Protein AF-A0A522EBZ8-F1 (afdb_monomer)

Radius of gyration: 47.62 Å; Cα contacts (8 Å, |Δi|>4): 24; chains: 1; bounding box: 96×80×163 Å

Foldseek 3Di:
DDDDDDDDDDPPPDDDPPPDPPPQLLNVLVVCVVVVDDLVRSLVVVVVVVDDNVSSVVSVVVNVVVVVPDPDDDDDDDDPPDDDDDDDDDDPDDDDDDDDDDDDDDDDDDDDDDDDDDDPDDDPDDPVVVVVVVVVVVVVVVVVVVVVVVVVVVVVVVVVVVVVVVVVVVVVVVVVVVVVVVVVVVVVVVVVVVVVVVVVVVVVVVVVVVVCVVVVVVVVVVVVVVVVVVVVVVVVVVVVVD

Secondary structure (DSSP, 8-state):
------------PPPPPP------HHHHHHHHHHTT--HHHHHHHHHHTT--HHHHHHHHHHHHHHHHS------PPPPS---S--PPPPP----PPPPPP-------------------------HHHHHHHHHHHHHHHHHHHHHHHHHHHHHHHHHHHHHHHHHHHHHHHHHHHHHHHHHHHHHHHHHHHHHHHHHHHHHHHHHHHHHHHHHHHHHHHHHHHHHHHHHHHHHHHHHTT-

Structure (mmCIF, N/CA/C/O backbone):
data_AF-A0A522EBZ8-F1
#
_entry.id   AF-A0A522EBZ8-F1
#
loop_
_atom_site.group_PDB
_atom_site.id
_atom_site.type_symbol
_atom_site.label_atom_id
_atom_site.label_alt_id
_atom_site.label_comp_id
_atom_site.label_asym_id
_atom_site.label_entity_id
_atom_site.label_seq_id
_atom_site.pdbx_PDB_ins_code
_atom_site.Cartn_x
_atom_site.Cartn_y
_atom_site.Cartn_z
_atom_site.occupancy
_atom_site.B_iso_or_equiv
_atom_site.auth_seq_id
_atom_site.auth_comp_id
_atom_site.auth_asym_id
_atom_site.auth_atom_id
_atom_site.pdbx_PDB_model_num
ATOM 1 N N . MET A 1 1 ? -20.774 52.853 29.268 1.00 42.22 1 MET A N 1
ATOM 2 C CA . MET A 1 1 ? -19.865 53.229 28.159 1.00 42.22 1 MET A CA 1
ATOM 3 C C . MET A 1 1 ? -18.685 52.267 28.213 1.00 42.22 1 MET A C 1
ATOM 5 O O . MET A 1 1 ? -18.189 52.093 29.311 1.00 42.22 1 MET A O 1
ATOM 9 N N . ALA A 1 2 ? -18.180 51.577 27.197 1.00 41.75 2 ALA A N 1
ATOM 10 C CA . ALA A 1 2 ? -18.471 51.373 25.777 1.00 41.75 2 ALA A CA 1
ATOM 11 C C . ALA A 1 2 ? -17.666 50.092 25.407 1.00 41.75 2 ALA A C 1
ATOM 13 O O . ALA A 1 2 ? -16.532 49.953 25.847 1.00 41.75 2 ALA A O 1
ATOM 14 N N . LEU A 1 3 ? -18.304 49.033 24.894 1.00 48.38 3 LEU A N 1
ATOM 15 C CA . LEU A 1 3 ? -18.245 48.606 23.483 1.00 48.38 3 LEU A CA 1
ATOM 16 C C . LEU A 1 3 ? -16.826 48.308 22.964 1.00 48.38 3 LEU A C 1
ATOM 18 O O . LEU A 1 3 ? -16.172 49.219 22.486 1.00 48.38 3 LEU A O 1
ATOM 22 N N . PHE A 1 4 ? -16.416 47.033 22.955 1.00 56.50 4 PHE A N 1
ATOM 23 C CA . PHE A 1 4 ? -15.621 46.453 21.859 1.00 56.50 4 PHE A CA 1
ATOM 24 C C . PHE A 1 4 ? -15.774 44.923 21.857 1.00 56.50 4 PHE A C 1
ATOM 26 O O . PHE A 1 4 ? -15.148 44.204 22.631 1.00 56.50 4 PHE A O 1
ATOM 33 N N . GLY A 1 5 ? -16.678 44.438 21.002 1.00 43.69 5 GLY A N 1
ATOM 34 C CA . GLY A 1 5 ? -16.808 43.029 20.647 1.00 43.69 5 GLY A CA 1
ATOM 35 C C . GLY A 1 5 ? -15.897 42.713 19.464 1.00 43.69 5 GLY A C 1
ATOM 36 O O . GLY A 1 5 ? -15.938 43.407 18.451 1.00 43.69 5 GLY A O 1
ATOM 37 N N . MET A 1 6 ? -15.082 41.667 19.590 1.00 53.88 6 MET A N 1
ATOM 38 C CA . MET A 1 6 ? -14.236 41.153 18.514 1.00 53.88 6 MET A CA 1
ATOM 39 C C . MET A 1 6 ? -14.770 39.778 18.107 1.00 53.88 6 MET A C 1
ATOM 41 O O . MET A 1 6 ? -14.490 38.761 18.739 1.00 53.88 6 MET A O 1
ATOM 45 N N . GLY A 1 7 ? -15.615 39.771 17.076 1.00 44.59 7 GLY A N 1
ATOM 46 C CA . GLY A 1 7 ? -16.125 38.556 16.455 1.00 44.59 7 GLY A CA 1
ATOM 47 C C . GLY A 1 7 ? -15.017 37.842 15.686 1.00 44.59 7 GLY A C 1
ATOM 48 O O . GLY A 1 7 ? -14.488 38.373 14.709 1.00 44.59 7 GLY A O 1
ATOM 49 N N . LYS A 1 8 ? -14.685 36.620 16.111 1.00 52.25 8 LYS A N 1
ATOM 50 C CA . LYS A 1 8 ? -13.993 35.647 15.264 1.00 52.25 8 LYS A CA 1
ATOM 51 C C . LYS A 1 8 ? -14.960 35.247 14.152 1.00 52.25 8 LYS A C 1
ATOM 53 O O . LYS A 1 8 ? -15.964 34.595 14.413 1.00 52.25 8 LYS A O 1
ATOM 58 N N . LYS A 1 9 ? -14.669 35.673 12.923 1.00 49.25 9 LYS A N 1
ATOM 59 C CA . LYS A 1 9 ? -15.303 35.132 11.720 1.00 49.25 9 LYS A CA 1
ATOM 60 C C . LYS A 1 9 ? -14.916 33.659 11.610 1.00 49.25 9 LYS A C 1
ATOM 62 O O . LYS A 1 9 ? -13.745 33.350 11.402 1.00 49.25 9 LYS A O 1
ATOM 67 N N . GLU A 1 10 ? -15.901 32.780 11.757 1.00 48.53 10 GLU A N 1
ATOM 68 C CA . GLU A 1 10 ? -15.857 31.435 11.197 1.00 48.53 10 GLU A CA 1
ATOM 69 C C . GLU A 1 10 ? -15.567 31.562 9.704 1.00 48.53 10 GLU A C 1
ATOM 71 O O . GLU A 1 10 ? -16.340 32.127 8.928 1.00 48.53 10 GLU A O 1
ATOM 76 N N . GLN A 1 11 ? -14.393 31.081 9.317 1.00 46.94 11 GLN A N 1
ATOM 77 C CA . GLN A 1 11 ? -14.031 30.896 7.930 1.00 46.94 11 GLN A CA 1
ATOM 78 C C . GLN A 1 11 ? -14.748 29.625 7.481 1.00 46.94 11 GLN A C 1
ATOM 80 O O . GLN A 1 11 ? -14.272 28.509 7.663 1.00 46.94 11 GLN A O 1
ATOM 85 N N . GLN A 1 12 ? -15.966 29.831 6.992 1.00 46.22 12 GLN A N 1
ATOM 86 C CA . GLN A 1 12 ? -16.777 28.847 6.299 1.00 46.22 12 GLN A CA 1
ATOM 87 C C . GLN A 1 12 ? -15.930 28.294 5.146 1.00 46.22 12 GLN A C 1
ATOM 89 O O . GLN A 1 12 ? -15.640 29.002 4.181 1.00 46.22 12 GLN A O 1
ATOM 94 N N . ALA A 1 13 ? -15.445 27.060 5.302 1.00 46.62 13 ALA A N 1
ATOM 95 C CA . ALA A 1 13 ? -14.761 26.343 4.242 1.00 46.62 13 ALA A CA 1
ATOM 96 C C . ALA A 1 13 ? -15.716 26.262 3.048 1.00 46.62 13 ALA A C 1
ATOM 98 O O . ALA A 1 13 ? -16.838 25.767 3.170 1.00 46.62 13 ALA A O 1
ATOM 99 N N . ALA A 1 14 ? -15.286 26.819 1.918 1.00 49.19 14 ALA A N 1
ATOM 100 C CA . ALA A 1 14 ? -16.013 26.718 0.669 1.00 49.19 14 ALA A CA 1
ATOM 101 C C . ALA A 1 14 ? -16.264 25.230 0.351 1.00 49.19 14 ALA A C 1
ATOM 103 O O . ALA A 1 14 ? -15.360 24.414 0.561 1.00 49.19 14 ALA A O 1
ATOM 104 N N . PRO A 1 15 ? -17.460 24.858 -0.140 1.00 55.47 15 PRO A N 1
ATOM 105 C CA . PRO A 1 15 ? -17.676 23.516 -0.659 1.00 55.47 15 PRO A CA 1
ATOM 106 C C . PRO A 1 15 ? -16.627 23.231 -1.748 1.00 55.47 15 PRO A C 1
ATOM 108 O O . PRO A 1 15 ? -16.285 24.145 -2.508 1.00 55.47 15 PRO A O 1
ATOM 111 N N . PRO A 1 16 ? -16.083 22.001 -1.816 1.00 58.22 16 PRO A N 1
ATOM 112 C CA . PRO A 1 16 ? -15.137 21.639 -2.861 1.00 58.22 16 PRO A CA 1
ATOM 113 C C . PRO A 1 16 ? -15.759 21.947 -4.232 1.00 58.22 16 PRO A C 1
ATOM 115 O O . PRO A 1 16 ? -16.971 21.767 -4.397 1.00 58.22 16 PRO A O 1
ATOM 118 N N . PRO A 1 17 ? -14.970 22.443 -5.204 1.00 49.31 17 PRO A N 1
ATOM 119 C CA . PRO A 1 17 ? -15.491 22.717 -6.533 1.00 49.31 17 PRO A CA 1
ATOM 120 C C . PRO A 1 17 ? -16.146 21.443 -7.082 1.00 49.31 17 PRO A C 1
ATOM 122 O O . PRO A 1 17 ? -15.611 20.350 -6.863 1.00 49.31 17 PRO A O 1
ATOM 125 N N . PRO A 1 18 ? -17.305 21.556 -7.757 1.00 44.75 18 PRO A N 1
ATOM 126 C CA . PRO A 1 18 ? -17.953 20.411 -8.370 1.00 44.75 18 PRO A CA 1
ATOM 127 C C . PRO A 1 18 ? -16.935 19.749 -9.291 1.00 44.75 18 PRO A C 1
ATOM 129 O O . PRO A 1 18 ? -16.399 20.397 -10.190 1.00 44.75 18 PRO A O 1
ATOM 132 N N . GLN A 1 19 ? -16.630 18.482 -9.011 1.00 46.81 19 GLN A N 1
ATOM 133 C CA . GLN A 1 19 ? -15.862 17.636 -9.908 1.00 46.81 19 GLN A CA 1
ATOM 134 C C . GLN A 1 19 ? -16.559 17.714 -11.260 1.00 46.81 19 GLN A C 1
ATOM 136 O O . GLN A 1 19 ? -17.689 17.249 -11.419 1.00 46.81 19 GLN A O 1
ATOM 141 N N . SER A 1 20 ? -15.913 18.389 -12.207 1.00 44.38 20 SER A N 1
ATOM 142 C CA . SER A 1 20 ? -16.248 18.302 -13.614 1.00 44.38 20 SER A CA 1
ATOM 143 C C . SER A 1 20 ? -16.393 16.818 -13.910 1.00 44.38 20 SER A C 1
ATOM 145 O O . SER A 1 20 ? -15.458 16.059 -13.662 1.00 44.38 20 SER A O 1
ATOM 147 N N . ALA A 1 21 ? -17.571 16.400 -14.360 1.00 42.94 21 ALA A N 1
ATOM 148 C CA . ALA A 1 21 ? -17.771 15.065 -14.882 1.00 42.94 21 ALA A CA 1
ATOM 149 C C . ALA A 1 21 ? -16.831 14.902 -16.086 1.00 42.94 21 ALA A C 1
ATOM 151 O O . ALA A 1 21 ? -17.179 15.264 -17.209 1.00 42.94 21 ALA A O 1
ATOM 152 N N . GLU A 1 22 ? -15.604 14.439 -15.842 1.00 52.00 22 GLU A N 1
ATOM 153 C CA . GLU A 1 22 ? -14.774 13.846 -16.875 1.00 52.00 22 GLU A CA 1
ATOM 154 C C . GLU A 1 22 ? -15.590 12.678 -17.407 1.00 52.00 22 GLU A C 1
ATOM 156 O O . GLU A 1 22 ? -15.810 11.683 -16.716 1.00 52.00 22 GLU A O 1
ATOM 161 N N . VAL A 1 23 ? -16.127 12.850 -18.614 1.00 64.00 23 VAL A N 1
ATOM 162 C CA . VAL A 1 23 ? -16.715 11.753 -19.373 1.00 64.00 23 VAL A CA 1
ATOM 163 C C . VAL A 1 23 ? -15.667 10.647 -19.375 1.00 64.00 23 VAL A C 1
ATOM 165 O O . VAL A 1 23 ? -14.554 10.853 -19.865 1.00 64.00 23 VAL A O 1
ATOM 168 N N . SER A 1 24 ? -15.991 9.512 -18.753 1.00 87.00 24 SER A N 1
ATOM 169 C CA . SER A 1 24 ? -15.061 8.395 -18.662 1.00 87.00 24 SER A CA 1
ATOM 170 C C . SER A 1 24 ? -14.635 8.011 -20.075 1.00 87.00 24 SER A C 1
ATOM 172 O O . SER A 1 24 ? -15.470 7.905 -20.974 1.00 87.00 24 SER A O 1
ATOM 174 N N . LEU A 1 25 ? -13.337 7.784 -20.287 1.00 88.69 25 LEU A N 1
ATOM 175 C CA . LEU A 1 25 ? -12.798 7.334 -21.577 1.00 88.69 25 LEU A CA 1
ATOM 176 C C . LEU A 1 25 ? -13.554 6.099 -22.107 1.00 88.69 25 LEU A C 1
ATOM 178 O O . LEU A 1 25 ? -13.767 5.955 -23.309 1.00 88.69 25 LEU A O 1
ATOM 182 N N . VAL A 1 26 ? -14.011 5.247 -21.187 1.00 91.44 26 VAL A N 1
ATOM 183 C CA . VAL A 1 26 ? -14.851 4.072 -21.448 1.00 91.44 26 VAL A CA 1
ATOM 184 C C . VAL A 1 26 ? -16.199 4.463 -22.072 1.00 91.44 26 VAL A C 1
ATOM 186 O O . VAL A 1 26 ? -16.635 3.844 -23.043 1.00 91.44 26 VAL A O 1
ATOM 189 N N . ASP A 1 27 ? -16.849 5.507 -21.560 1.00 91.81 27 ASP A N 1
ATOM 190 C CA . ASP A 1 27 ? -18.138 5.987 -22.070 1.00 91.81 27 ASP A CA 1
ATOM 191 C C . ASP A 1 27 ? -17.993 6.647 -23.443 1.00 91.81 27 ASP A C 1
ATOM 193 O O . ASP A 1 27 ? -18.840 6.463 -24.321 1.00 91.81 27 ASP A O 1
ATOM 197 N N . GLU A 1 28 ? -16.893 7.368 -23.660 1.00 92.50 28 GLU A N 1
ATOM 198 C CA . GLU A 1 28 ? -16.579 7.983 -24.948 1.00 92.50 28 GLU A CA 1
ATOM 199 C C . GLU A 1 28 ? -16.356 6.914 -26.031 1.00 92.50 28 GLU A C 1
ATOM 201 O O . GLU A 1 28 ? -16.963 6.985 -27.101 1.00 92.50 28 GLU A O 1
ATOM 206 N N . ILE A 1 29 ? -15.571 5.869 -25.739 1.00 93.56 29 ILE A N 1
ATOM 207 C CA . ILE A 1 29 ? -15.375 4.733 -26.656 1.00 93.56 29 ILE A CA 1
ATOM 208 C C . ILE A 1 29 ? -16.708 4.034 -26.941 1.00 93.56 29 ILE A C 1
ATOM 210 O O . ILE A 1 29 ? -17.021 3.772 -28.104 1.00 93.56 29 ILE A O 1
ATOM 214 N N . ARG A 1 30 ? -17.529 3.781 -25.913 1.00 93.88 30 ARG A N 1
ATOM 215 C CA . ARG A 1 30 ? -18.854 3.159 -26.069 1.00 93.88 30 ARG A CA 1
ATOM 216 C C . ARG A 1 30 ? -19.778 4.000 -26.954 1.00 93.88 30 ARG A C 1
ATOM 218 O O . ARG A 1 30 ? -20.506 3.446 -27.778 1.00 93.88 30 ARG A O 1
ATOM 225 N N . ARG A 1 31 ? -19.730 5.330 -26.830 1.00 94.25 31 ARG A N 1
ATOM 226 C CA . ARG A 1 31 ? -20.474 6.260 -27.692 1.00 94.25 31 ARG A CA 1
ATOM 227 C C . ARG A 1 31 ? -19.975 6.221 -29.133 1.00 94.25 31 ARG A C 1
ATOM 229 O O . ARG A 1 31 ? -20.785 6.242 -30.054 1.00 94.25 31 ARG A O 1
ATOM 236 N N . MET A 1 32 ? -18.664 6.154 -29.351 1.00 94.06 32 MET A N 1
ATOM 237 C CA . MET A 1 32 ? -18.126 6.053 -30.708 1.00 94.06 32 MET A CA 1
ATOM 238 C C . MET A 1 32 ? -18.467 4.703 -31.361 1.00 94.06 32 MET A C 1
ATOM 240 O O . MET A 1 32 ? -18.803 4.657 -32.544 1.00 94.06 32 MET A O 1
ATOM 244 N N . GLN A 1 33 ? -18.467 3.615 -30.586 1.00 93.00 33 GLN A N 1
ATOM 245 C CA . GLN A 1 33 ? -18.903 2.298 -31.054 1.00 93.00 33 GLN A CA 1
ATOM 246 C C . GLN A 1 33 ? -20.396 2.269 -31.400 1.00 93.00 33 GLN A C 1
ATOM 248 O O . GLN A 1 33 ? -20.769 1.709 -32.429 1.00 93.00 33 GLN A O 1
ATOM 253 N N . SER A 1 34 ? -21.258 2.909 -30.599 1.00 93.00 34 SER A N 1
ATOM 254 C CA . SER A 1 34 ? -22.695 2.982 -30.903 1.00 93.00 34 SER A CA 1
ATOM 255 C C . SER A 1 34 ? -23.008 3.837 -32.137 1.00 93.00 34 SER A C 1
ATOM 257 O O . SER A 1 34 ? -24.033 3.626 -32.782 1.00 93.00 34 SER A O 1
ATOM 259 N N . GLN A 1 35 ? -22.101 4.743 -32.518 1.00 94.31 35 GLN A N 1
ATOM 260 C CA . GLN A 1 35 ? -22.135 5.485 -33.785 1.00 94.31 35 GLN A CA 1
ATOM 261 C C . GLN A 1 35 ? -21.632 4.665 -34.991 1.00 94.31 35 GLN A C 1
ATOM 263 O O . GLN A 1 35 ? -21.615 5.175 -36.109 1.00 94.31 35 GLN A O 1
ATOM 268 N N . GLY A 1 36 ? -21.227 3.406 -34.792 1.00 92.94 36 GLY A N 1
ATOM 269 C CA . GLY A 1 36 ? -20.751 2.517 -35.854 1.00 92.94 36 GLY A CA 1
ATOM 270 C C . GLY A 1 36 ? -19.292 2.736 -36.263 1.00 92.94 36 GLY A C 1
ATOM 271 O O . GLY A 1 36 ? -18.868 2.200 -37.289 1.00 92.94 36 GLY A O 1
ATOM 272 N N . MET A 1 37 ? -18.511 3.502 -35.489 1.00 94.19 37 MET A N 1
ATOM 273 C CA . MET A 1 37 ? -17.077 3.645 -35.748 1.00 94.19 37 MET A CA 1
ATOM 274 C C . MET A 1 37 ? -16.331 2.349 -35.434 1.00 94.19 37 MET A C 1
ATOM 276 O O . MET A 1 37 ? -16.580 1.685 -34.429 1.00 94.19 37 MET A O 1
ATOM 280 N N . GLN A 1 38 ? -15.374 2.005 -36.294 1.00 95.25 38 GLN A N 1
ATOM 281 C CA . GLN A 1 38 ? -14.533 0.825 -36.111 1.00 95.25 38 GLN A CA 1
ATOM 282 C C . GLN A 1 38 ? -13.429 1.106 -35.084 1.00 95.25 38 GLN A C 1
ATOM 284 O O . GLN A 1 38 ? -12.891 2.214 -35.038 1.00 95.25 38 GLN A O 1
ATOM 289 N N . ASN A 1 39 ? -13.017 0.096 -34.309 1.00 90.94 39 ASN A N 1
ATOM 290 C CA . ASN A 1 39 ? -11.991 0.245 -33.264 1.00 90.94 39 ASN A CA 1
ATOM 291 C C . ASN A 1 39 ? -10.711 0.982 -33.735 1.00 90.94 39 ASN A C 1
ATOM 293 O O . ASN A 1 39 ? -10.255 1.865 -33.009 1.00 90.94 39 ASN A O 1
ATOM 297 N N . PRO A 1 40 ? -10.155 0.744 -34.946 1.00 93.81 40 PRO A N 1
ATOM 298 C CA . PRO A 1 40 ? -8.995 1.501 -35.432 1.00 93.81 40 PRO A CA 1
ATOM 299 C C . PRO A 1 40 ? -9.260 3.003 -35.628 1.00 93.81 40 PRO A C 1
ATOM 301 O O . PRO A 1 40 ? -8.371 3.820 -35.397 1.00 93.81 40 PRO A O 1
ATOM 304 N N . GLN A 1 41 ? -10.478 3.382 -36.027 1.00 94.12 41 GLN A N 1
ATOM 305 C CA . GLN A 1 41 ? -10.873 4.782 -36.222 1.00 94.12 41 GLN A CA 1
ATOM 306 C C . GLN A 1 41 ? -11.025 5.498 -34.876 1.00 94.12 41 GLN A C 1
ATOM 308 O O . GLN A 1 41 ? -10.560 6.625 -34.714 1.00 94.12 41 GLN A O 1
ATOM 313 N N . ILE A 1 42 ? -11.597 4.802 -33.890 1.00 94.88 42 ILE A N 1
ATOM 314 C CA . ILE A 1 42 ? -11.749 5.291 -32.516 1.00 94.88 42 ILE A CA 1
ATOM 315 C C . ILE A 1 42 ? -10.374 5.545 -31.885 1.00 94.88 42 ILE A C 1
ATOM 317 O O . ILE A 1 42 ? -10.149 6.604 -31.302 1.00 94.88 42 ILE A O 1
ATOM 321 N N . VAL A 1 43 ? -9.422 4.618 -32.059 1.00 94.06 43 VAL A N 1
ATOM 322 C CA . VAL A 1 43 ? -8.046 4.779 -31.555 1.00 94.06 43 VAL A CA 1
ATOM 323 C C . VAL A 1 43 ? -7.391 6.031 -32.140 1.00 94.06 43 VAL A C 1
ATOM 325 O O . VAL A 1 43 ? -6.837 6.831 -31.389 1.00 94.06 43 VAL A O 1
ATOM 328 N N . GLN A 1 44 ? -7.493 6.247 -33.456 1.00 94.62 44 GLN A N 1
ATOM 329 C CA . GLN A 1 44 ? -6.927 7.437 -34.100 1.00 94.62 44 GLN A CA 1
ATOM 330 C C . GLN A 1 44 ? -7.583 8.729 -33.600 1.00 94.62 44 GLN A C 1
ATOM 332 O O . GLN A 1 44 ? -6.897 9.723 -33.360 1.00 94.62 44 GLN A O 1
ATOM 337 N N . GLN A 1 45 ? -8.902 8.729 -33.410 1.00 93.81 45 GLN A N 1
ATOM 338 C CA . GLN A 1 45 ? -9.625 9.897 -32.913 1.00 93.81 45 GLN A CA 1
ATOM 339 C C . GLN A 1 45 ? -9.250 10.235 -31.465 1.00 93.81 45 GLN A C 1
ATOM 341 O O . GLN A 1 45 ? -9.017 11.403 -31.157 1.00 93.81 45 GLN A O 1
ATOM 346 N N . LEU A 1 46 ? -9.112 9.233 -30.597 1.00 94.19 46 LEU A N 1
ATOM 347 C CA . LEU A 1 46 ? -8.708 9.422 -29.202 1.00 94.19 46 LEU A CA 1
ATOM 348 C C . LEU A 1 46 ? -7.236 9.829 -29.073 1.00 94.19 46 LEU A C 1
ATOM 350 O O . LEU A 1 46 ? -6.905 10.695 -28.266 1.00 94.19 46 LEU A O 1
ATOM 354 N N . GLN A 1 47 ? -6.352 9.296 -29.917 1.00 94.31 47 GLN A N 1
ATOM 355 C CA . GLN A 1 47 ? -4.964 9.762 -29.980 1.00 94.31 47 GLN A CA 1
ATOM 356 C C . GLN A 1 47 ? -4.881 11.240 -30.386 1.00 94.31 47 GLN A C 1
ATOM 358 O O . GLN A 1 47 ? -4.115 11.996 -29.792 1.00 94.31 47 GLN A O 1
ATOM 363 N N . ARG A 1 48 ? -5.720 11.691 -31.334 1.00 95.50 48 ARG A N 1
ATOM 364 C CA . ARG A 1 48 ? -5.826 13.118 -31.701 1.00 95.50 48 ARG A CA 1
ATOM 365 C C . ARG A 1 48 ? -6.350 13.993 -30.562 1.00 95.50 48 ARG A C 1
ATOM 367 O O . ARG A 1 48 ? -6.030 15.176 -30.525 1.00 95.50 48 ARG A O 1
ATOM 374 N N . GLN A 1 49 ? -7.131 13.423 -29.648 1.00 92.00 49 GLN A N 1
ATOM 375 C CA . GLN A 1 49 ? -7.613 14.090 -28.435 1.00 92.00 49 GLN A CA 1
ATOM 376 C C . GLN A 1 49 ? -6.585 14.061 -27.288 1.00 92.00 49 GLN A C 1
ATOM 378 O O . GLN A 1 49 ? -6.831 14.642 -26.235 1.00 92.00 49 GLN A O 1
ATOM 383 N N . GLY A 1 50 ? -5.417 13.438 -27.491 1.00 91.25 50 GLY A N 1
ATOM 384 C CA . GLY A 1 50 ? -4.316 13.413 -26.526 1.00 91.25 50 GLY A CA 1
ATOM 385 C C . GLY A 1 50 ? -4.326 12.219 -25.569 1.00 91.25 50 GLY A C 1
ATOM 386 O O . GLY A 1 50 ? -3.482 12.160 -24.673 1.00 91.25 50 GLY A O 1
ATOM 387 N N . TYR A 1 51 ? -5.230 11.252 -25.752 1.00 94.88 51 TYR A N 1
ATOM 388 C CA . TYR A 1 51 ? -5.227 10.028 -24.953 1.00 94.88 51 TYR A CA 1
ATOM 389 C C . TYR A 1 51 ? -4.041 9.141 -25.320 1.00 94.88 51 TYR A C 1
ATOM 391 O O . TYR A 1 51 ? -3.695 8.959 -26.491 1.00 94.88 51 TYR A O 1
ATOM 399 N N . LYS A 1 52 ? -3.412 8.551 -24.302 1.00 95.56 52 LYS A N 1
ATOM 400 C CA . LYS A 1 52 ? -2.273 7.660 -24.513 1.00 95.56 52 LYS A CA 1
ATOM 401 C C . LYS A 1 52 ? -2.759 6.287 -24.959 1.00 95.56 52 LYS A C 1
ATOM 403 O O . LYS A 1 52 ? -3.745 5.768 -24.446 1.00 95.56 52 LYS A O 1
ATOM 408 N N . THR A 1 53 ? -2.002 5.658 -25.852 1.00 89.19 53 THR A N 1
ATOM 409 C CA . THR A 1 53 ? -2.320 4.348 -26.438 1.00 89.19 53 THR A CA 1
ATOM 410 C C . THR A 1 53 ? -2.681 3.282 -25.395 1.00 89.19 53 THR A C 1
ATOM 412 O O . THR A 1 53 ? -3.661 2.567 -25.577 1.00 89.19 53 THR A O 1
ATOM 415 N N . TYR A 1 54 ? -1.964 3.213 -24.268 1.00 92.44 54 TYR A N 1
ATOM 416 C CA . TYR A 1 54 ? -2.271 2.245 -23.206 1.00 92.44 54 TYR A CA 1
ATOM 4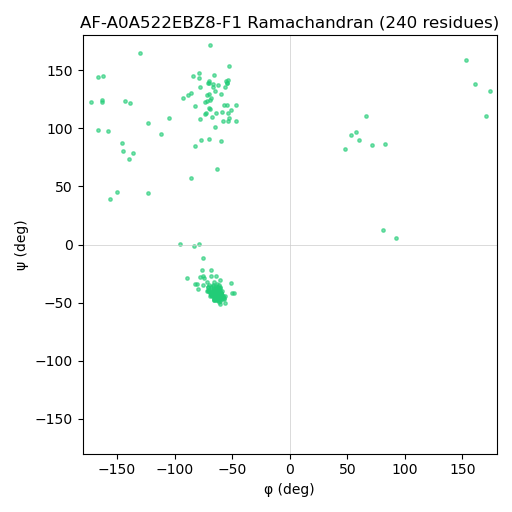17 C C . TYR A 1 54 ? -3.620 2.504 -22.516 1.00 92.44 54 TYR A C 1
ATOM 419 O O . TYR A 1 54 ? -4.304 1.551 -22.175 1.00 92.44 54 TYR A O 1
ATOM 427 N N . GLN A 1 55 ? -4.026 3.769 -22.347 1.00 91.88 55 GLN A N 1
ATOM 428 C CA . GLN A 1 55 ? -5.308 4.130 -21.722 1.00 91.88 55 GLN A CA 1
ATOM 429 C C . GLN A 1 55 ? -6.476 3.730 -22.621 1.00 91.88 55 GLN A C 1
ATOM 431 O O . GLN A 1 55 ? -7.500 3.253 -22.146 1.00 91.88 55 GLN A O 1
ATOM 436 N N . ILE A 1 56 ? -6.295 3.899 -23.932 1.00 93.12 56 ILE A N 1
ATOM 437 C CA . ILE A 1 56 ? -7.279 3.509 -24.939 1.00 93.12 56 ILE A CA 1
ATOM 438 C C . ILE A 1 56 ? -7.462 1.984 -24.924 1.00 93.12 56 ILE A C 1
ATOM 440 O O . ILE A 1 56 ? -8.592 1.507 -24.877 1.00 93.12 56 ILE A O 1
ATOM 444 N N . PHE A 1 57 ? -6.367 1.215 -24.920 1.00 92.56 57 PHE A N 1
ATOM 445 C CA . PHE A 1 57 ? -6.433 -0.250 -24.881 1.00 92.56 57 PHE A CA 1
ATOM 446 C C . PHE A 1 57 ? -7.020 -0.797 -23.578 1.00 92.56 57 PHE A C 1
ATOM 448 O O . PHE A 1 57 ? -7.819 -1.730 -23.625 1.00 92.56 57 PHE A O 1
ATOM 455 N N . ASP A 1 58 ? -6.669 -0.204 -22.437 1.00 93.12 58 ASP A N 1
ATOM 456 C CA . ASP A 1 58 ? -7.237 -0.581 -21.141 1.00 93.12 58 ASP A CA 1
ATOM 457 C C . ASP A 1 58 ? -8.759 -0.361 -21.119 1.00 93.12 58 ASP A C 1
ATOM 459 O O . ASP A 1 58 ? -9.528 -1.264 -20.790 1.00 93.12 58 ASP A O 1
ATOM 463 N N . ALA A 1 59 ? -9.215 0.791 -21.618 1.00 93.25 59 ALA A N 1
ATOM 464 C CA . ALA A 1 59 ? -10.637 1.092 -21.729 1.00 93.25 59 ALA A CA 1
ATOM 465 C C . ALA A 1 59 ? -11.378 0.152 -22.704 1.00 93.25 59 ALA A C 1
ATOM 467 O O . ALA A 1 59 ? -12.502 -0.258 -22.416 1.00 93.25 59 ALA A O 1
ATOM 468 N N . PHE A 1 60 ? -10.764 -0.254 -23.822 1.00 92.69 60 PHE A N 1
ATOM 469 C CA . PHE A 1 60 ? -11.345 -1.271 -24.712 1.00 92.69 60 PHE A CA 1
ATOM 470 C C . PHE A 1 60 ? -11.502 -2.632 -24.024 1.00 92.69 60 PHE A C 1
ATOM 472 O O . PHE A 1 60 ? -12.550 -3.265 -24.168 1.00 92.69 60 PHE A O 1
ATOM 479 N N . ASN A 1 61 ? -10.502 -3.064 -23.251 1.00 89.88 61 ASN A N 1
ATOM 480 C CA . ASN A 1 61 ? -10.583 -4.307 -22.482 1.00 89.88 61 ASN A CA 1
ATOM 481 C C . ASN A 1 61 ? -11.691 -4.237 -21.426 1.00 89.88 61 ASN A C 1
ATOM 483 O O . ASN A 1 61 ? -12.459 -5.186 -21.282 1.00 89.88 61 ASN A O 1
ATOM 487 N N . MET A 1 62 ? -11.838 -3.100 -20.738 1.00 86.81 62 MET A N 1
ATOM 488 C CA . MET A 1 62 ? -12.932 -2.888 -19.786 1.00 86.81 62 MET A CA 1
ATOM 489 C C . MET A 1 62 ? -14.313 -3.015 -20.442 1.00 86.81 62 MET A C 1
ATOM 491 O O . MET A 1 62 ? -15.217 -3.606 -19.853 1.00 86.81 62 MET A O 1
ATOM 495 N N . ILE A 1 63 ? -14.485 -2.500 -21.665 1.00 87.25 63 ILE A N 1
ATOM 496 C CA . ILE A 1 63 ? -15.753 -2.601 -22.405 1.00 87.25 63 ILE A CA 1
ATOM 497 C C . ILE A 1 63 ? -16.029 -4.040 -22.843 1.00 87.25 63 ILE A C 1
ATOM 499 O O . ILE A 1 63 ? -17.168 -4.482 -22.722 1.00 87.25 63 ILE A O 1
ATOM 503 N N . ASP A 1 64 ? -15.024 -4.777 -23.323 1.00 86.00 64 ASP A N 1
ATOM 504 C CA . ASP A 1 64 ? -15.194 -6.177 -23.743 1.00 86.00 64 ASP A CA 1
ATOM 505 C C . ASP A 1 64 ? -15.536 -7.089 -22.553 1.00 86.00 64 ASP A C 1
ATOM 507 O O . ASP A 1 64 ? -16.432 -7.929 -22.644 1.00 86.00 64 ASP A O 1
ATOM 511 N N . ILE A 1 65 ? -14.895 -6.867 -21.401 1.00 80.19 65 ILE A N 1
ATOM 512 C CA . ILE A 1 65 ? -15.189 -7.591 -20.157 1.00 80.19 65 ILE A CA 1
ATOM 513 C C . ILE A 1 65 ? -16.604 -7.260 -19.668 1.00 80.19 65 ILE A C 1
ATOM 515 O O . ILE A 1 65 ? -17.379 -8.169 -19.376 1.00 80.19 65 ILE A O 1
ATOM 519 N N . ALA A 1 66 ? -16.978 -5.976 -19.636 1.00 77.44 66 ALA A N 1
ATOM 520 C CA . ALA A 1 66 ? -18.317 -5.547 -19.231 1.00 77.44 66 ALA A CA 1
ATOM 521 C C . ALA A 1 66 ? -19.414 -5.957 -20.232 1.00 77.44 66 ALA A C 1
ATOM 523 O O . ALA A 1 66 ? -20.565 -6.121 -19.846 1.00 77.44 66 ALA A O 1
ATOM 524 N N . GLY A 1 67 ? -19.080 -6.115 -21.515 1.00 67.50 67 GLY A N 1
ATOM 525 C CA . GLY A 1 67 ? -20.001 -6.579 -22.553 1.00 67.50 67 GLY A CA 1
ATOM 526 C C . GLY A 1 67 ? -20.236 -8.091 -22.525 1.00 67.50 67 GLY A C 1
ATOM 527 O O . GLY A 1 67 ? -21.307 -8.549 -22.919 1.00 67.50 67 GLY A O 1
ATOM 528 N N . LYS A 1 68 ? -19.260 -8.868 -22.038 1.00 64.44 68 LYS A N 1
ATOM 529 C CA . LYS A 1 68 ? -19.364 -10.329 -21.870 1.00 64.44 68 LYS A CA 1
ATOM 530 C C . LYS A 1 68 ? -19.929 -10.732 -20.509 1.00 64.44 68 LYS A C 1
ATOM 532 O O . LYS A 1 68 ? -20.595 -11.761 -20.411 1.00 64.44 68 LYS A O 1
ATOM 537 N N . ALA A 1 69 ? -19.717 -9.919 -19.479 1.00 52.03 69 ALA A N 1
ATOM 538 C CA . ALA A 1 69 ? -20.397 -10.042 -18.199 1.00 52.03 69 ALA A CA 1
ATOM 539 C C . ALA A 1 69 ? -21.779 -9.377 -18.295 1.00 52.03 69 ALA A C 1
ATOM 541 O O . ALA A 1 69 ? -21.952 -8.205 -17.966 1.00 52.03 69 ALA A O 1
ATOM 542 N N . GLY A 1 70 ? -22.776 -10.118 -18.785 1.00 46.72 70 GLY A N 1
ATOM 543 C CA . GLY A 1 70 ? -24.170 -9.680 -18.705 1.00 46.72 70 GLY A CA 1
ATOM 544 C C . GLY A 1 70 ? -24.561 -9.319 -17.260 1.00 46.72 70 GLY A C 1
ATOM 545 O O . GLY A 1 70 ? -23.968 -9.851 -16.316 1.00 46.72 70 GLY A O 1
ATOM 546 N N . PRO A 1 71 ? -25.553 -8.432 -17.056 1.00 51.59 71 PRO A N 1
ATOM 547 C CA . PRO A 1 71 ? -25.985 -8.016 -15.730 1.00 51.59 71 PRO A CA 1
ATOM 548 C C . PRO A 1 71 ? -26.691 -9.191 -15.053 1.00 51.59 71 PRO A C 1
ATOM 550 O O . PRO A 1 71 ? -27.892 -9.392 -15.212 1.00 51.59 71 PRO A O 1
ATOM 553 N N . THR A 1 72 ? -25.925 -9.994 -14.326 1.00 42.06 72 THR A N 1
ATOM 554 C CA . THR A 1 72 ? -26.465 -11.044 -13.472 1.00 42.06 72 THR A CA 1
ATOM 555 C C . THR A 1 72 ? -25.955 -10.778 -12.071 1.00 42.06 72 THR A C 1
ATOM 557 O O . THR A 1 72 ? -24.781 -10.976 -11.765 1.00 42.06 72 THR A O 1
ATOM 560 N N . ASP A 1 73 ? -26.862 -10.262 -11.246 1.00 44.50 73 ASP A N 1
ATOM 561 C CA . ASP A 1 73 ? -26.801 -10.327 -9.794 1.00 44.50 73 ASP A CA 1
ATOM 562 C C . ASP A 1 73 ? -26.457 -11.758 -9.365 1.00 44.50 73 ASP A C 1
ATOM 564 O O . ASP A 1 73 ? -27.300 -12.648 -9.463 1.00 44.50 73 ASP A O 1
ATOM 568 N N . GLN A 1 74 ? -25.222 -11.983 -8.917 1.00 40.41 74 GLN A N 1
ATOM 569 C CA . GLN A 1 74 ? -24.8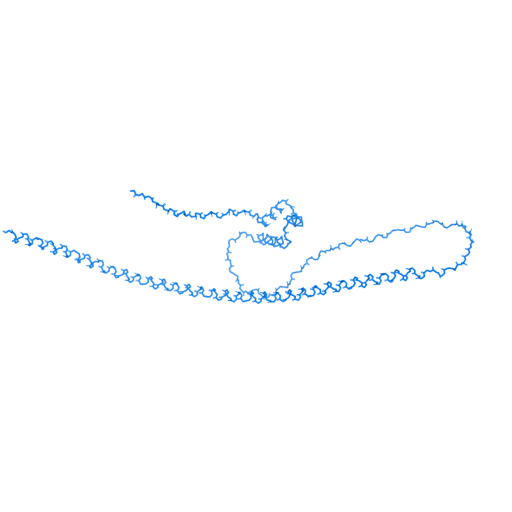91 -12.697 -7.678 1.00 40.41 74 GLN A CA 1
ATOM 570 C C . GLN A 1 74 ? -23.369 -12.896 -7.560 1.00 40.41 74 GLN A C 1
ATOM 572 O O . GLN A 1 74 ? -22.729 -13.363 -8.503 1.00 40.41 74 GLN A O 1
ATOM 577 N N . PRO A 1 75 ? -22.769 -12.591 -6.395 1.00 43.00 75 PRO A N 1
ATOM 578 C CA . PRO A 1 75 ? -21.377 -12.907 -6.122 1.00 43.00 75 PRO A CA 1
ATOM 579 C C . PRO A 1 75 ? -21.259 -14.394 -5.770 1.00 43.00 75 PRO A C 1
ATOM 581 O O . PRO A 1 75 ? -21.672 -14.822 -4.693 1.00 43.00 75 PRO A O 1
ATOM 584 N N . VAL A 1 76 ? -20.692 -15.187 -6.677 1.00 45.44 76 VAL A N 1
ATOM 585 C CA . VAL A 1 76 ? -20.245 -16.550 -6.363 1.00 45.44 76 VAL A CA 1
ATOM 586 C C . VAL A 1 76 ? -18.767 -16.468 -5.952 1.00 45.44 76 VAL A C 1
ATOM 588 O O . VAL A 1 76 ? -17.978 -15.871 -6.688 1.00 45.44 76 VAL A O 1
ATOM 591 N N . PRO A 1 77 ? -18.372 -16.994 -4.778 1.00 52.56 77 PRO A N 1
ATOM 592 C CA . PRO A 1 77 ? -16.976 -17.004 -4.345 1.00 52.56 77 PRO A CA 1
ATOM 593 C C . PRO A 1 77 ? -16.126 -17.905 -5.263 1.00 52.56 77 PRO A C 1
ATOM 595 O O . PRO A 1 77 ? -16.634 -18.914 -5.753 1.00 52.56 77 PRO A O 1
ATOM 598 N N . PRO A 1 78 ? -14.846 -17.571 -5.515 1.00 55.34 78 PRO A N 1
ATOM 599 C CA . PRO A 1 78 ? -13.987 -18.380 -6.370 1.00 55.34 78 PRO A CA 1
ATOM 600 C C . PRO A 1 78 ? -13.568 -19.673 -5.660 1.00 55.34 78 PRO A C 1
ATOM 602 O O . PRO A 1 78 ? -12.968 -19.643 -4.586 1.00 55.34 78 PRO A O 1
ATOM 605 N N . ASP A 1 79 ? -13.882 -20.798 -6.298 1.00 40.31 79 ASP A N 1
ATOM 606 C CA . ASP A 1 79 ? -13.435 -22.141 -5.932 1.00 40.31 79 ASP A CA 1
ATOM 607 C C . ASP A 1 79 ? -11.931 -22.298 -6.265 1.00 40.31 79 ASP A C 1
ATOM 609 O O . ASP A 1 79 ? -11.532 -22.057 -7.412 1.00 40.31 79 ASP A O 1
ATOM 613 N N . PRO A 1 80 ? -11.059 -22.659 -5.306 1.00 49.47 80 PRO A N 1
ATOM 614 C CA . PRO A 1 80 ? -9.614 -22.725 -5.508 1.00 49.47 80 PRO A CA 1
ATOM 615 C C . PRO A 1 80 ? -9.164 -24.077 -6.088 1.00 49.47 80 PRO A C 1
ATOM 617 O O . PRO A 1 80 ? -8.326 -24.756 -5.500 1.00 49.47 80 PRO A O 1
ATOM 620 N N . GLU A 1 81 ? -9.690 -24.478 -7.252 1.00 42.62 81 GLU A N 1
ATOM 621 C CA . GLU A 1 81 ? -9.301 -25.761 -7.865 1.00 42.62 81 GLU A CA 1
ATOM 622 C C . GLU A 1 81 ? -9.367 -25.804 -9.407 1.00 42.62 81 GLU A C 1
ATOM 624 O O . GLU A 1 81 ? -9.821 -26.774 -10.004 1.00 42.62 81 GLU A O 1
ATOM 629 N N . MET A 1 82 ? -8.857 -24.773 -10.094 1.00 43.06 82 MET A N 1
ATOM 630 C CA . MET A 1 82 ? -8.492 -24.874 -11.521 1.00 43.06 82 MET A CA 1
ATOM 631 C C . MET A 1 82 ? -7.182 -24.132 -11.817 1.00 43.06 82 MET A C 1
ATOM 633 O O . MET A 1 82 ? -7.161 -23.061 -12.416 1.00 43.06 82 MET A O 1
ATOM 637 N N . LEU A 1 83 ? -6.064 -24.723 -11.385 1.00 44.25 83 LEU A N 1
ATOM 638 C CA . LEU A 1 83 ? -4.704 -24.252 -11.680 1.00 44.25 83 LEU A CA 1
ATOM 639 C C . LEU A 1 83 ? -3.859 -25.339 -12.360 1.00 44.25 83 LEU A C 1
ATOM 641 O O . LEU A 1 83 ? -2.690 -25.547 -12.045 1.00 44.25 83 LEU A O 1
ATOM 645 N N . ALA A 1 84 ? -4.444 -26.031 -13.335 1.00 49.88 84 ALA A N 1
ATOM 646 C CA . ALA A 1 84 ? -3.672 -26.869 -14.235 1.00 49.88 84 ALA A CA 1
ATOM 647 C C . ALA A 1 84 ? -4.242 -26.803 -15.651 1.00 49.88 84 ALA A C 1
ATOM 649 O O . ALA A 1 84 ? -5.382 -27.178 -15.896 1.00 49.88 84 ALA A O 1
ATOM 650 N N . GLN A 1 85 ? -3.361 -26.427 -16.579 1.00 52.44 85 GLN A N 1
ATOM 651 C CA . GLN A 1 85 ? -3.466 -26.697 -18.011 1.00 52.44 85 GLN A CA 1
ATOM 652 C C . GLN A 1 85 ? -4.342 -25.727 -18.823 1.00 52.44 85 GLN A C 1
ATOM 654 O O . GLN A 1 85 ? -5.493 -26.004 -19.143 1.00 52.44 85 GLN A O 1
ATOM 659 N N . GLN A 1 86 ? -3.731 -24.624 -19.265 1.00 41.72 86 GLN A N 1
ATOM 660 C CA . GLN A 1 86 ? -3.928 -24.099 -20.621 1.00 41.72 86 GLN A CA 1
ATOM 661 C C . GLN A 1 86 ? -2.812 -23.107 -20.969 1.00 41.72 86 GLN A C 1
ATOM 663 O O . GLN A 1 86 ? -2.521 -22.179 -20.219 1.00 41.72 86 GLN A O 1
ATOM 668 N N . GLY A 1 87 ? -2.125 -23.391 -22.077 1.00 48.69 87 GLY A N 1
ATOM 669 C CA . GLY A 1 87 ? -1.002 -22.612 -22.589 1.00 48.69 87 GLY A CA 1
ATOM 670 C C . GLY A 1 87 ? -1.413 -21.235 -23.127 1.00 48.69 87 GLY A C 1
ATOM 671 O O . GLY A 1 87 ? -2.602 -20.938 -23.249 1.00 48.69 87 GLY A O 1
ATOM 672 N N . PRO A 1 88 ? -0.427 -20.385 -23.450 1.00 51.62 88 PRO A N 1
ATOM 673 C CA . PRO A 1 88 ? -0.669 -19.005 -23.853 1.00 51.62 88 PRO A CA 1
ATOM 674 C C . PRO A 1 88 ? -1.450 -18.922 -25.181 1.00 51.62 88 PRO A C 1
ATOM 676 O O . PRO A 1 88 ? -1.073 -19.589 -26.149 1.00 51.62 88 PRO A O 1
ATOM 679 N N . PRO A 1 89 ? -2.514 -18.100 -25.267 1.00 52.25 89 PRO A N 1
ATOM 680 C CA . PRO A 1 89 ? -3.218 -17.852 -26.517 1.00 52.25 89 PRO A CA 1
ATOM 681 C C . PRO A 1 89 ? -2.350 -17.024 -27.475 1.00 52.25 89 PRO A C 1
ATOM 683 O O . PRO A 1 89 ? -1.789 -15.989 -27.115 1.00 52.25 89 PRO A O 1
ATOM 686 N N . GLY A 1 90 ? -2.232 -17.525 -28.707 1.00 45.53 90 GLY A N 1
ATOM 687 C CA . GLY A 1 90 ? -1.444 -16.935 -29.782 1.00 45.53 90 GLY A CA 1
ATOM 688 C C . GLY A 1 90 ? -1.986 -15.588 -30.258 1.00 45.53 90 GLY A C 1
ATOM 689 O O . GLY A 1 90 ? -3.186 -15.400 -30.449 1.00 45.53 90 GLY A O 1
ATOM 690 N N . TYR A 1 91 ? -1.064 -14.658 -30.486 1.00 54.56 91 TYR A N 1
ATOM 691 C CA . TYR A 1 91 ? -1.316 -13.387 -31.152 1.00 54.56 91 TYR A CA 1
ATOM 692 C C . TYR A 1 91 ? -1.675 -13.618 -32.633 1.00 54.56 91 TYR A C 1
ATOM 694 O O . TYR A 1 91 ? -0.975 -14.377 -33.307 1.00 54.56 91 TYR A O 1
ATOM 702 N N . PRO A 1 92 ? -2.698 -12.947 -33.193 1.00 49.44 92 PRO A N 1
ATOM 703 C CA . PRO A 1 92 ? -2.890 -12.910 -34.636 1.00 49.44 92 PRO A CA 1
ATOM 704 C C . PRO A 1 92 ? -1.838 -11.988 -35.268 1.00 49.44 92 PRO A C 1
ATOM 706 O O . PRO A 1 92 ? -1.839 -10.772 -35.074 1.00 49.44 92 PRO A O 1
ATOM 709 N N . GLN A 1 93 ? -0.922 -12.585 -36.027 1.00 43.50 93 GLN A N 1
ATOM 710 C CA . GLN A 1 93 ? 0.079 -11.882 -36.819 1.00 43.50 93 GLN A CA 1
ATOM 711 C C . GLN A 1 93 ? -0.609 -11.230 -38.030 1.00 43.50 93 GLN A C 1
ATOM 713 O O . GLN A 1 93 ? -1.135 -11.910 -38.910 1.00 43.50 93 GLN A O 1
ATOM 718 N N . GLN A 1 94 ? -0.631 -9.898 -38.063 1.00 45.00 94 GLN A N 1
ATOM 719 C CA . GLN A 1 94 ? -1.094 -9.126 -39.212 1.00 45.00 94 GLN A CA 1
ATOM 720 C C . GLN A 1 94 ? -0.102 -9.286 -40.374 1.00 45.00 94 GLN A C 1
ATOM 722 O O . GLN A 1 94 ? 1.057 -8.885 -40.283 1.00 45.00 94 GLN A O 1
ATOM 727 N N . GLN A 1 95 ? -0.584 -9.883 -41.466 1.00 42.50 95 GLN A N 1
ATOM 728 C CA . GLN A 1 95 ? 0.072 -9.933 -42.771 1.00 42.50 95 GLN A CA 1
ATOM 729 C C . GLN A 1 95 ? 0.319 -8.511 -43.290 1.00 42.50 95 GLN A C 1
ATOM 731 O O . GLN A 1 95 ? -0.624 -7.790 -43.613 1.00 42.50 95 GLN A O 1
ATOM 736 N N . MET A 1 96 ? 1.587 -8.119 -43.413 1.00 37.28 96 MET A N 1
ATOM 737 C CA . MET A 1 96 ? 1.975 -6.997 -44.264 1.00 37.28 96 MET A CA 1
ATOM 738 C C . MET A 1 96 ? 2.095 -7.499 -45.704 1.00 37.28 96 MET A C 1
ATOM 740 O O . MET A 1 96 ? 2.897 -8.384 -45.998 1.00 37.28 96 MET A O 1
ATOM 744 N N . MET A 1 97 ? 1.281 -6.933 -46.597 1.00 41.16 97 MET A N 1
ATOM 745 C CA . MET A 1 97 ? 1.434 -7.087 -48.042 1.00 41.16 97 MET A CA 1
ATOM 746 C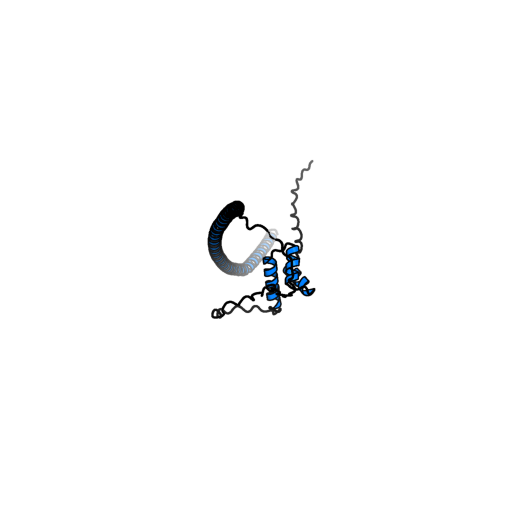 C . MET A 1 97 ? 2.704 -6.370 -48.503 1.00 41.16 97 MET A C 1
ATOM 748 O O . MET A 1 97 ? 2.887 -5.178 -48.264 1.00 41.16 97 MET A O 1
ATOM 752 N N . GLN A 1 98 ? 3.555 -7.114 -49.197 1.00 45.00 98 GLN A N 1
ATOM 753 C CA . GLN A 1 98 ? 4.707 -6.621 -49.939 1.00 45.00 98 GLN A CA 1
ATOM 754 C C . GLN A 1 98 ? 4.231 -6.197 -51.347 1.00 45.00 98 GLN A C 1
ATOM 756 O O . GLN A 1 98 ? 3.520 -6.979 -51.985 1.00 45.00 98 GLN A O 1
ATOM 761 N N . PRO A 1 99 ? 4.565 -4.998 -51.863 1.00 51.50 99 PRO A N 1
ATOM 762 C CA . PRO A 1 99 ? 4.233 -4.629 -53.237 1.00 51.50 99 PRO A CA 1
ATOM 763 C C . PRO A 1 99 ? 5.068 -5.447 -54.226 1.00 51.50 99 PRO A C 1
ATOM 765 O O . PRO A 1 99 ? 6.296 -5.469 -54.155 1.00 51.50 99 PRO A O 1
ATOM 768 N N . GLY A 1 100 ? 4.377 -6.140 -55.130 1.00 44.94 100 GLY A N 1
ATOM 769 C CA . GLY A 1 100 ? 4.966 -6.997 -56.149 1.00 44.94 100 GLY A CA 1
ATOM 770 C C . GLY A 1 100 ? 5.696 -6.225 -57.246 1.00 44.94 100 GLY A C 1
ATOM 771 O O . GLY A 1 100 ? 5.228 -5.197 -57.735 1.00 44.94 100 GLY A O 1
ATOM 772 N N . MET A 1 101 ? 6.829 -6.791 -57.659 1.00 43.97 101 MET A N 1
ATOM 773 C CA . MET A 1 101 ? 7.507 -6.489 -58.913 1.00 43.97 101 MET A CA 1
ATOM 774 C C . MET A 1 101 ? 6.599 -6.794 -60.111 1.00 43.97 101 MET A C 1
ATOM 776 O O . MET A 1 101 ? 6.097 -7.910 -60.242 1.00 43.97 101 MET A O 1
ATOM 780 N N . GLN A 1 102 ? 6.464 -5.836 -61.027 1.00 44.28 102 GLN A N 1
ATOM 781 C CA . GLN A 1 102 ? 5.982 -6.084 -62.383 1.00 44.28 102 GLN A CA 1
ATOM 782 C C . GLN A 1 102 ? 7.157 -6.041 -63.364 1.00 44.28 102 GLN A C 1
ATOM 784 O O . GLN A 1 102 ? 7.718 -4.989 -63.655 1.00 44.28 102 GLN A O 1
ATOM 789 N N . GLN A 1 103 ? 7.498 -7.226 -63.875 1.00 47.78 103 GLN A N 1
ATOM 790 C CA . GLN A 1 103 ? 8.193 -7.427 -65.142 1.00 47.78 103 GLN A CA 1
ATOM 791 C C . GLN A 1 103 ? 7.240 -7.124 -66.306 1.00 47.78 103 GLN A C 1
ATOM 793 O O . GLN A 1 103 ? 6.167 -7.716 -66.383 1.00 47.78 103 GLN A O 1
ATOM 798 N N . GLN A 1 104 ? 7.670 -6.283 -67.242 1.00 42.72 104 GLN A N 1
ATOM 799 C CA . GLN A 1 104 ? 7.185 -6.175 -68.627 1.00 42.72 104 GLN A CA 1
ATOM 800 C C . GLN A 1 104 ? 8.211 -5.321 -69.390 1.00 42.72 104 GLN A C 1
ATOM 802 O O . GLN A 1 104 ? 8.733 -4.370 -68.827 1.00 42.72 104 GLN A O 1
ATOM 807 N N . GLN A 1 105 ? 8.547 -5.518 -70.657 1.00 40.59 105 GLN A N 1
ATOM 808 C CA . GLN A 1 105 ? 8.450 -6.625 -71.602 1.00 40.59 105 GLN A CA 1
ATOM 809 C C . GLN A 1 105 ? 9.452 -6.242 -72.709 1.00 40.59 105 GLN A C 1
ATOM 811 O O . GLN A 1 105 ? 9.618 -5.062 -73.012 1.00 40.59 105 GLN A O 1
ATOM 816 N N . GLN A 1 106 ? 10.130 -7.222 -73.300 1.00 43.19 106 GLN A N 1
ATOM 817 C CA . GLN A 1 106 ? 11.010 -7.022 -74.453 1.00 43.19 106 GLN A CA 1
ATOM 818 C C . GLN A 1 106 ? 10.228 -6.499 -75.667 1.00 43.19 106 GLN A C 1
ATOM 820 O O . GLN A 1 106 ? 9.191 -7.063 -76.016 1.00 43.19 106 GLN A O 1
ATOM 825 N N . GLN A 1 107 ? 10.785 -5.516 -76.379 1.00 42.91 107 GLN A N 1
ATOM 826 C CA . GLN A 1 107 ? 10.470 -5.286 -77.789 1.00 42.91 107 GLN A CA 1
ATOM 827 C C . GLN A 1 107 ? 11.749 -4.950 -78.569 1.00 42.91 107 GLN A C 1
ATOM 829 O O . GLN A 1 107 ? 12.480 -4.023 -78.233 1.00 42.91 107 GLN A O 1
ATOM 834 N N . MET A 1 108 ? 12.023 -5.778 -79.581 1.00 40.19 108 MET A N 1
ATOM 835 C CA . MET A 1 108 ? 13.090 -5.639 -80.576 1.00 40.19 108 MET A CA 1
ATOM 836 C C . MET A 1 108 ? 12.642 -4.731 -81.726 1.00 40.19 108 MET A C 1
ATOM 838 O O . MET A 1 108 ? 11.487 -4.856 -82.118 1.00 40.19 108 MET A O 1
ATOM 842 N N . VAL A 1 109 ? 13.569 -3.942 -82.298 1.00 45.41 109 VAL A N 1
ATOM 843 C CA . VAL A 1 109 ? 13.963 -3.783 -83.735 1.00 45.41 109 VAL A CA 1
ATOM 844 C C . VAL A 1 109 ? 14.547 -2.374 -83.996 1.00 45.41 109 VAL A C 1
ATOM 846 O O . VAL A 1 109 ? 14.150 -1.442 -83.306 1.00 45.41 109 VAL A O 1
ATOM 849 N N . PRO A 1 110 ? 15.345 -2.132 -85.063 1.00 49.62 110 PRO A N 1
ATOM 850 C CA . PRO A 1 110 ? 16.350 -2.977 -85.716 1.00 49.62 110 PRO A CA 1
ATOM 851 C C . PRO A 1 110 ? 17.707 -2.253 -85.914 1.00 49.62 110 PRO A C 1
ATOM 853 O O . PRO A 1 110 ? 17.817 -1.030 -85.872 1.00 49.62 110 PRO A O 1
ATOM 856 N N . ALA A 1 111 ? 18.746 -3.038 -86.202 1.00 46.03 111 ALA A N 1
ATOM 857 C CA . ALA A 1 111 ? 20.042 -2.565 -86.676 1.00 46.03 111 ALA A CA 1
ATOM 858 C C . ALA A 1 111 ? 19.999 -2.199 -88.171 1.00 46.03 111 ALA A C 1
ATOM 860 O O . ALA A 1 111 ? 19.509 -3.010 -88.955 1.00 46.03 111 ALA A O 1
ATOM 861 N N . GLN A 1 112 ? 20.591 -1.058 -88.564 1.00 42.41 112 GLN A N 1
ATOM 862 C CA . GLN A 1 112 ? 21.467 -0.956 -89.747 1.00 42.41 112 GLN A CA 1
ATOM 863 C C . GLN A 1 112 ? 22.175 0.414 -89.898 1.00 42.41 112 GLN A C 1
ATOM 865 O O . GLN A 1 112 ? 21.530 1.440 -90.060 1.00 42.41 112 GLN A O 1
ATOM 870 N N . MET A 1 113 ? 23.515 0.323 -89.949 1.00 39.78 113 MET A N 1
ATOM 871 C CA . MET A 1 113 ? 24.513 1.067 -90.751 1.00 39.78 113 MET A CA 1
ATOM 872 C C . MET A 1 113 ? 24.773 2.573 -90.551 1.00 39.78 113 MET A C 1
ATOM 874 O O . MET A 1 113 ? 24.019 3.409 -91.029 1.00 39.78 113 MET A O 1
ATOM 878 N N . MET A 1 114 ? 25.959 2.899 -90.018 1.00 37.44 114 MET A N 1
ATOM 879 C CA . MET A 1 114 ? 27.164 3.414 -90.727 1.00 37.44 114 MET A CA 1
ATOM 880 C C . MET A 1 114 ? 28.163 3.859 -89.637 1.00 37.44 114 MET A C 1
ATOM 882 O O . MET A 1 114 ? 27.801 4.639 -88.770 1.00 37.44 114 MET A O 1
ATOM 886 N N . GLN A 1 115 ? 29.294 3.180 -89.429 1.00 43.38 115 GLN A N 1
ATOM 887 C CA . GLN A 1 115 ? 30.557 3.292 -90.176 1.00 43.38 115 GLN A CA 1
ATOM 888 C C . GLN A 1 115 ? 31.155 4.706 -90.121 1.00 43.38 115 GLN A C 1
ATOM 890 O O . GLN A 1 115 ? 30.857 5.517 -90.986 1.00 43.38 115 GLN A O 1
ATOM 895 N N . ASP A 1 116 ? 31.997 4.943 -89.113 1.00 34.06 116 ASP A N 1
ATOM 896 C CA . ASP A 1 116 ? 33.199 5.796 -89.161 1.00 34.06 116 ASP A CA 1
ATOM 897 C C . ASP A 1 116 ? 33.989 5.476 -87.875 1.00 34.06 116 ASP A C 1
ATOM 899 O O . ASP A 1 116 ? 33.474 5.625 -86.770 1.00 34.06 116 ASP A O 1
ATOM 903 N N . ASP A 1 117 ? 35.012 4.626 -87.938 1.00 37.09 117 ASP A N 1
ATOM 904 C CA . ASP A 1 117 ? 36.408 5.033 -88.142 1.00 37.09 117 ASP A CA 1
ATOM 905 C C . ASP A 1 117 ? 36.844 6.086 -87.118 1.00 37.09 117 ASP A C 1
ATOM 907 O O . ASP A 1 117 ? 36.578 7.270 -87.286 1.00 37.09 117 ASP A O 1
ATOM 911 N N . SER A 1 118 ? 37.452 5.639 -86.013 1.00 39.19 118 SER A N 1
ATOM 912 C CA . SER A 1 118 ? 38.721 6.169 -85.490 1.00 39.19 118 SER A CA 1
ATOM 913 C C . SER A 1 118 ? 38.953 5.820 -84.013 1.00 39.19 118 SER A C 1
ATOM 915 O O . SER A 1 118 ? 38.071 5.911 -83.167 1.00 39.19 118 SER A O 1
ATOM 917 N N . GLN A 1 119 ? 40.210 5.463 -83.748 1.00 37.09 119 GLN A N 1
ATOM 918 C CA . GLN A 1 119 ? 40.922 5.627 -82.479 1.00 37.09 119 GLN A CA 1
ATOM 919 C C . GLN A 1 119 ? 40.503 4.737 -81.303 1.00 37.09 119 GLN A C 1
ATOM 921 O O . GLN A 1 119 ? 39.796 5.117 -80.376 1.00 37.09 119 GLN A O 1
ATOM 926 N N . TYR A 1 120 ? 41.110 3.550 -81.305 1.00 41.28 120 TYR A N 1
ATOM 927 C CA . TYR A 1 120 ? 41.670 2.994 -80.080 1.00 41.28 120 TYR A CA 1
ATOM 928 C C . TYR A 1 120 ? 42.820 3.906 -79.621 1.00 41.28 120 TYR A C 1
ATOM 930 O O . TYR A 1 120 ? 43.909 3.848 -80.184 1.00 41.28 120 TYR A O 1
ATOM 938 N N . GLU A 1 121 ? 42.543 4.753 -78.637 1.00 39.47 121 GLU A N 1
ATOM 939 C CA . GLU A 1 121 ? 43.520 5.467 -77.804 1.00 39.47 121 GLU A CA 1
ATOM 940 C C . GLU A 1 121 ? 42.855 5.550 -76.418 1.00 39.47 121 GLU A C 1
ATOM 942 O O . GLU A 1 121 ? 41.882 6.267 -76.213 1.00 39.47 121 GLU A O 1
ATOM 947 N N . GLU A 1 122 ? 43.035 4.527 -75.583 1.00 49.47 122 GLU A N 1
ATOM 948 C CA . GLU A 1 122 ? 44.008 4.572 -74.484 1.00 49.47 122 GLU A CA 1
ATOM 949 C C . GLU A 1 122 ? 43.887 5.863 -73.661 1.00 49.47 122 GLU A C 1
ATOM 951 O O . GLU A 1 122 ? 44.643 6.808 -73.842 1.00 49.47 122 GLU A O 1
ATOM 956 N N . LEU A 1 123 ? 42.930 5.877 -72.729 1.00 42.72 123 LEU A N 1
ATOM 957 C CA . LEU A 1 123 ? 42.976 6.706 -71.526 1.00 42.72 123 LEU A CA 1
ATOM 958 C C . LEU A 1 123 ? 42.537 5.846 -70.334 1.00 42.72 123 LEU A C 1
ATOM 960 O O . LEU A 1 123 ? 41.409 5.899 -69.850 1.00 42.72 123 LEU A O 1
ATOM 964 N N . GLU A 1 124 ? 43.485 5.028 -69.884 1.00 46.72 124 GLU A N 1
ATOM 965 C CA . GLU A 1 124 ? 43.602 4.472 -68.532 1.00 46.72 124 GLU A CA 1
ATOM 966 C C . GLU A 1 124 ? 43.817 5.626 -67.522 1.00 46.72 124 GLU A C 1
ATOM 968 O O . GLU A 1 124 ? 44.881 5.785 -66.931 1.00 46.72 124 GLU A O 1
ATOM 973 N N . GLN A 1 125 ? 42.822 6.502 -67.365 1.00 49.03 125 GLN A N 1
ATOM 974 C CA . GLN A 1 125 ? 42.823 7.579 -66.369 1.00 49.03 125 GLN A CA 1
ATOM 975 C C . GLN A 1 125 ? 41.407 7.813 -65.840 1.00 49.03 125 GLN A C 1
ATOM 977 O O . GLN A 1 125 ? 40.721 8.734 -66.269 1.00 49.03 125 GLN A O 1
ATOM 982 N N . ALA A 1 126 ? 40.981 6.967 -64.901 1.00 52.91 126 ALA A N 1
ATOM 983 C CA . ALA A 1 126 ? 39.975 7.324 -63.897 1.00 52.91 126 ALA A CA 1
ATOM 984 C C . ALA A 1 126 ? 40.027 6.485 -62.587 1.00 52.91 126 ALA A C 1
ATOM 986 O O . ALA A 1 126 ? 38.962 6.170 -62.068 1.00 52.91 126 ALA A O 1
ATOM 987 N N . PRO A 1 127 ? 41.190 6.102 -62.006 1.00 54.91 127 PRO A N 1
ATOM 988 C CA . PRO A 1 127 ? 41.181 5.537 -60.650 1.00 54.91 127 PRO A CA 1
ATOM 989 C C . PRO A 1 127 ? 41.002 6.603 -59.548 1.00 54.91 127 PRO A C 1
ATOM 991 O O . PRO A 1 127 ? 40.522 6.286 -58.467 1.00 54.91 127 PRO A O 1
ATOM 994 N N . GLU A 1 128 ? 41.318 7.879 -59.804 1.00 57.78 128 GLU A N 1
ATOM 995 C CA . GLU A 1 128 ? 41.374 8.890 -58.731 1.00 57.78 128 GLU A CA 1
ATOM 996 C C . GLU A 1 128 ? 40.003 9.377 -58.221 1.00 57.78 128 GLU A C 1
ATOM 998 O O . GLU A 1 128 ? 39.903 9.801 -57.071 1.00 57.78 128 GLU A O 1
ATOM 1003 N N . GLU A 1 129 ? 38.941 9.343 -59.036 1.00 58.00 129 GLU A N 1
ATOM 1004 C CA . GLU A 1 129 ? 37.600 9.776 -58.597 1.00 58.00 129 GLU A CA 1
ATOM 1005 C C . GLU A 1 129 ? 36.867 8.687 -57.797 1.00 58.00 129 GLU A C 1
ATOM 1007 O O . GLU A 1 129 ? 36.146 9.006 -56.851 1.00 58.00 129 GLU A O 1
ATOM 1012 N N . GLU A 1 130 ? 37.074 7.407 -58.125 1.00 65.19 130 GLU A N 1
ATOM 1013 C CA . GLU A 1 130 ? 36.507 6.288 -57.360 1.00 65.19 130 GLU A CA 1
ATOM 1014 C C . GLU A 1 130 ? 37.186 6.145 -55.992 1.00 65.19 130 GLU A C 1
ATOM 1016 O O . GLU A 1 130 ? 36.485 5.981 -54.996 1.00 65.19 130 GLU A O 1
ATOM 1021 N N . GLU A 1 131 ? 38.511 6.325 -55.911 1.00 70.00 131 GLU A N 1
ATOM 1022 C CA . GLU A 1 131 ? 39.256 6.310 -54.641 1.00 70.00 131 GLU A CA 1
ATOM 1023 C C . GLU A 1 131 ? 38.812 7.436 -53.688 1.00 70.00 131 GLU A C 1
ATOM 1025 O O . GLU A 1 131 ? 38.650 7.213 -52.490 1.00 70.00 131 GLU A O 1
ATOM 1030 N N . GLN A 1 132 ? 38.530 8.638 -54.206 1.00 69.38 132 GLN A N 1
ATOM 1031 C CA . GLN A 1 132 ? 38.028 9.756 -53.391 1.00 69.38 132 GLN A CA 1
ATOM 1032 C C . GLN A 1 132 ? 36.593 9.533 -52.899 1.00 69.38 132 GLN A C 1
ATOM 1034 O O . GLN A 1 132 ? 36.235 9.951 -51.795 1.00 69.38 132 GLN A O 1
ATOM 1039 N N . ILE A 1 133 ? 35.752 8.890 -53.714 1.00 74.50 133 ILE A N 1
ATOM 1040 C CA . ILE A 1 133 ? 34.393 8.519 -53.312 1.00 74.50 133 ILE A CA 1
ATOM 1041 C C . ILE A 1 133 ? 34.441 7.390 -52.276 1.00 74.50 133 ILE A C 1
ATOM 1043 O O . ILE A 1 133 ? 33.674 7.436 -51.317 1.00 74.50 133 ILE A O 1
ATOM 1047 N N . GLU A 1 134 ? 35.344 6.419 -52.416 1.00 77.94 134 GLU A N 1
ATOM 1048 C CA . GLU A 1 134 ? 35.541 5.336 -51.448 1.00 77.94 134 GLU A CA 1
ATOM 1049 C C . GLU A 1 134 ? 36.050 5.870 -50.103 1.00 77.94 134 GLU A C 1
ATOM 1051 O O . GLU A 1 134 ? 35.441 5.579 -49.075 1.00 77.94 134 GLU A O 1
ATOM 1056 N N . GLU A 1 135 ? 37.052 6.755 -50.096 1.00 78.56 135 GLU A N 1
ATOM 1057 C CA . GLU A 1 135 ? 37.552 7.397 -48.872 1.00 78.56 135 GLU A CA 1
ATOM 1058 C C . GLU A 1 135 ? 36.457 8.225 -48.173 1.00 78.56 135 GLU A C 1
ATOM 1060 O O . GLU A 1 135 ? 36.287 8.158 -46.951 1.00 78.56 135 GLU A O 1
ATOM 1065 N N . LEU A 1 136 ? 35.652 8.972 -48.941 1.00 78.38 136 LEU A N 1
ATOM 1066 C CA . LEU A 1 136 ? 34.530 9.737 -48.394 1.00 78.38 136 LEU A CA 1
ATOM 1067 C C . LEU A 1 136 ? 33.446 8.816 -47.816 1.00 78.38 136 LEU A C 1
ATOM 1069 O O . LEU A 1 136 ? 32.864 9.121 -46.773 1.00 78.38 136 LEU A O 1
ATOM 1073 N N . VAL A 1 137 ? 33.166 7.691 -48.474 1.00 84.31 137 VAL A N 1
ATOM 1074 C CA . VAL A 1 137 ? 32.194 6.701 -48.001 1.00 84.31 137 VAL A CA 1
ATOM 1075 C C . VAL A 1 137 ? 32.699 6.006 -46.738 1.00 84.31 137 VAL A C 1
ATOM 1077 O O . VAL A 1 137 ? 31.927 5.894 -45.787 1.00 84.31 137 VAL A O 1
ATOM 1080 N N . GLU A 1 138 ? 33.967 5.604 -46.671 1.00 85.06 138 GLU A N 1
ATOM 1081 C CA . GLU A 1 138 ? 34.560 5.000 -45.473 1.00 85.06 138 GLU A CA 1
ATOM 1082 C C . GLU A 1 138 ? 34.546 5.967 -44.286 1.00 85.06 138 GLU A C 1
ATOM 1084 O O . GLU A 1 138 ? 34.108 5.595 -43.195 1.00 85.06 138 GLU A O 1
ATOM 1089 N N . ALA A 1 139 ? 34.918 7.232 -44.503 1.00 86.88 139 ALA A N 1
ATOM 1090 C CA . ALA A 1 139 ? 34.877 8.254 -43.462 1.00 86.88 139 ALA A CA 1
ATOM 1091 C C . ALA A 1 139 ? 33.447 8.493 -42.941 1.00 86.88 139 ALA A C 1
ATOM 1093 O O . ALA A 1 139 ? 33.232 8.582 -41.730 1.00 86.88 139 ALA A O 1
ATOM 1094 N N . ILE A 1 140 ? 32.450 8.551 -43.836 1.00 86.56 140 ILE A N 1
ATOM 1095 C CA . ILE A 1 140 ? 31.037 8.706 -43.455 1.00 86.56 140 ILE A CA 1
ATOM 1096 C C . ILE A 1 140 ? 30.529 7.466 -42.707 1.00 86.56 140 ILE A C 1
ATOM 1098 O O . ILE A 1 140 ? 29.793 7.598 -41.723 1.00 86.56 140 ILE A O 1
ATOM 1102 N N . VAL A 1 141 ? 30.888 6.262 -43.159 1.00 90.12 141 VAL A N 1
ATOM 1103 C CA . VAL A 1 141 ? 30.476 5.008 -42.515 1.00 90.12 141 VAL A CA 1
ATOM 1104 C C . VAL A 1 141 ? 31.079 4.899 -41.118 1.00 90.12 141 VAL A C 1
ATOM 1106 O O . VAL A 1 141 ? 30.334 4.585 -40.190 1.00 90.12 141 VAL A O 1
ATOM 1109 N N . GLU A 1 142 ? 32.360 5.220 -40.934 1.00 92.88 142 GLU A N 1
ATOM 1110 C CA . GLU A 1 142 ? 33.011 5.191 -39.620 1.00 92.88 142 GLU A CA 1
ATOM 1111 C C . GLU A 1 142 ? 32.395 6.228 -38.669 1.00 92.88 142 GLU A C 1
ATOM 1113 O O . GLU A 1 142 ? 32.036 5.895 -37.538 1.00 92.88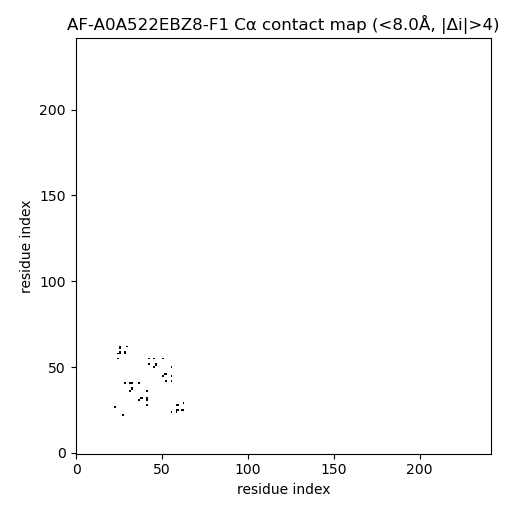 142 GLU A O 1
ATOM 1118 N N . GLU A 1 143 ? 32.149 7.461 -39.135 1.00 92.00 143 GLU A N 1
ATOM 1119 C CA . GLU A 1 143 ? 31.494 8.493 -38.319 1.00 92.00 143 GLU A CA 1
ATOM 1120 C C . GLU A 1 143 ? 30.107 8.030 -37.839 1.00 92.00 143 GLU A C 1
ATOM 1122 O O . GLU A 1 143 ? 29.755 8.160 -36.658 1.00 92.00 143 GLU A O 1
ATOM 1127 N N . LYS A 1 144 ? 29.308 7.445 -38.741 1.00 93.75 144 LYS A N 1
ATOM 1128 C CA . LYS A 1 144 ? 27.976 6.928 -38.403 1.00 93.75 144 LYS A CA 1
ATOM 1129 C C . LYS A 1 144 ? 28.022 5.667 -37.555 1.00 93.75 144 LYS A C 1
ATOM 1131 O O . LYS A 1 144 ? 27.147 5.494 -36.701 1.00 93.75 144 LYS A O 1
ATOM 1136 N N . TRP A 1 145 ? 29.030 4.824 -37.733 1.00 94.62 145 TRP A N 1
ATOM 1137 C CA . TRP A 1 145 ? 29.250 3.656 -36.894 1.00 94.62 145 TRP A CA 1
ATOM 1138 C C . TRP A 1 145 ? 29.592 4.067 -35.460 1.00 94.62 145 TRP A C 1
ATOM 1140 O O . TRP A 1 145 ? 28.944 3.603 -34.517 1.00 94.62 145 TRP A O 1
ATOM 1150 N N . GLU A 1 146 ? 30.512 5.016 -35.277 1.00 95.06 146 GLU A N 1
ATOM 1151 C CA . GLU A 1 146 ? 30.834 5.567 -33.962 1.00 95.06 146 GLU A CA 1
ATOM 1152 C C . GLU A 1 146 ? 29.615 6.212 -33.287 1.00 95.06 146 GLU A C 1
ATOM 1154 O O . GLU A 1 146 ? 29.364 5.990 -32.095 1.00 95.06 146 GLU A O 1
ATOM 1159 N N . GLU A 1 147 ? 28.834 7.005 -34.028 1.00 94.62 147 GLU A N 1
ATOM 1160 C CA . GLU A 1 147 ? 27.612 7.632 -33.518 1.00 94.62 147 GLU A CA 1
ATOM 1161 C C . GLU A 1 147 ? 26.601 6.573 -33.042 1.00 94.62 147 GLU A C 1
ATOM 1163 O O . GLU A 1 147 ? 26.034 6.681 -31.944 1.00 94.62 147 GLU A O 1
ATOM 1168 N N . LEU A 1 148 ? 26.415 5.510 -33.829 1.00 94.44 148 LEU A N 1
ATOM 1169 C CA . LEU A 1 148 ? 25.533 4.396 -33.499 1.00 94.44 148 LEU A CA 1
ATOM 1170 C C . LEU A 1 148 ? 26.011 3.662 -32.244 1.00 94.44 148 LEU A C 1
ATOM 1172 O O . LEU A 1 148 ? 25.215 3.461 -31.323 1.00 94.44 148 LEU A O 1
ATOM 1176 N N . VAL A 1 149 ? 27.301 3.328 -32.150 1.00 95.25 149 VAL A N 1
ATOM 1177 C CA . VAL A 1 149 ? 27.889 2.668 -30.972 1.00 95.25 149 VAL A CA 1
ATOM 1178 C C . VAL A 1 149 ? 27.703 3.525 -29.719 1.00 95.25 149 VAL A C 1
ATOM 1180 O O . VAL A 1 149 ? 27.305 3.018 -28.665 1.00 95.25 149 VAL A O 1
ATOM 1183 N N . ARG A 1 150 ? 27.900 4.845 -29.817 1.00 96.31 150 ARG A N 1
ATOM 1184 C CA . ARG A 1 150 ? 27.645 5.771 -28.700 1.00 96.31 150 ARG A CA 1
ATOM 1185 C C . ARG A 1 150 ? 26.182 5.741 -28.262 1.00 96.31 150 ARG A C 1
ATOM 1187 O O . ARG A 1 150 ? 25.907 5.743 -27.061 1.00 96.31 150 ARG A O 1
ATOM 1194 N N . ASN A 1 151 ? 25.240 5.699 -29.198 1.00 97.00 151 ASN A N 1
ATOM 1195 C CA . ASN A 1 151 ? 23.815 5.638 -28.877 1.00 97.00 151 ASN A CA 1
ATOM 1196 C C . ASN A 1 151 ? 23.414 4.285 -28.272 1.00 97.00 151 ASN A C 1
ATOM 1198 O O . ASN A 1 151 ? 22.690 4.264 -27.276 1.00 97.00 151 ASN A O 1
ATOM 1202 N N . VAL A 1 152 ? 23.952 3.172 -28.776 1.00 96.81 152 VAL A N 1
ATOM 1203 C CA . VAL A 1 152 ? 23.757 1.837 -28.185 1.00 96.81 152 VAL A CA 1
ATOM 1204 C C . VAL A 1 152 ? 24.279 1.800 -26.749 1.00 96.81 152 VAL A C 1
ATOM 1206 O O . VAL A 1 152 ? 23.571 1.345 -25.852 1.00 96.81 152 VAL A O 1
ATOM 1209 N N . ASN A 1 153 ? 25.456 2.372 -26.486 1.00 97.25 153 ASN A N 1
ATOM 1210 C CA . ASN A 1 153 ? 26.004 2.457 -25.131 1.00 97.25 153 ASN A CA 1
ATOM 1211 C C . ASN A 1 153 ? 25.106 3.267 -24.179 1.00 97.25 153 ASN A C 1
ATOM 1213 O O . ASN A 1 153 ? 24.918 2.873 -23.026 1.00 97.25 153 ASN A O 1
ATOM 1217 N N . LYS A 1 154 ? 24.479 4.354 -24.652 1.00 97.81 154 LYS A N 1
ATOM 1218 C CA . LYS A 1 154 ? 23.478 5.099 -23.863 1.00 97.81 154 LYS A CA 1
ATOM 1219 C C . LYS A 1 154 ? 22.242 4.250 -23.561 1.00 97.81 154 LYS A C 1
ATOM 1221 O O . LYS A 1 154 ? 21.739 4.300 -22.440 1.00 97.81 154 LYS A O 1
ATOM 1226 N N . VAL A 1 155 ? 21.766 3.459 -24.526 1.00 96.62 155 VAL A N 1
ATOM 1227 C CA . VAL A 1 155 ? 20.622 2.550 -24.336 1.00 96.62 155 VAL A CA 1
ATOM 1228 C C . VAL A 1 155 ? 20.956 1.454 -23.325 1.00 96.62 155 VAL A C 1
ATOM 1230 O O . VAL A 1 155 ? 20.138 1.177 -22.454 1.00 96.62 155 VAL A O 1
ATOM 1233 N N . ILE A 1 156 ? 22.163 0.882 -23.373 1.00 96.94 156 ILE A N 1
ATOM 1234 C CA . ILE A 1 156 ? 22.625 -0.112 -22.392 1.00 96.94 156 ILE A CA 1
ATOM 1235 C C . ILE A 1 156 ? 22.687 0.505 -20.990 1.00 96.94 156 ILE A C 1
ATOM 1237 O O . ILE A 1 156 ? 22.172 -0.077 -20.036 1.00 96.94 156 ILE A O 1
ATOM 1241 N N . ALA A 1 157 ? 23.258 1.705 -20.854 1.00 97.00 157 ALA A N 1
ATOM 1242 C CA . ALA A 1 157 ? 23.302 2.404 -19.572 1.00 97.00 157 ALA A CA 1
ATOM 1243 C C . ALA A 1 157 ? 21.891 2.678 -19.028 1.00 97.00 157 ALA A C 1
ATOM 1245 O O . ALA A 1 157 ? 21.611 2.432 -17.854 1.00 97.00 157 ALA A O 1
ATOM 1246 N N . TRP A 1 158 ? 20.980 3.132 -19.889 1.00 97.62 158 TRP A N 1
ATOM 1247 C CA . TRP A 1 158 ? 19.584 3.349 -19.525 1.00 97.62 158 TRP A CA 1
ATOM 1248 C C . TRP A 1 158 ? 18.871 2.050 -19.124 1.00 97.62 158 TRP A C 1
ATOM 1250 O O . TRP A 1 158 ? 18.173 2.042 -18.108 1.00 97.62 158 TRP A O 1
ATOM 1260 N N . LYS A 1 159 ? 19.095 0.947 -19.853 1.00 98.00 159 LYS A N 1
ATOM 1261 C CA . LYS A 1 159 ? 18.585 -0.389 -19.509 1.00 98.00 159 LYS A CA 1
ATOM 1262 C C . LYS A 1 159 ? 19.036 -0.795 -18.111 1.00 98.00 159 LYS A C 1
ATOM 1264 O O . LYS A 1 159 ? 18.191 -1.133 -17.292 1.00 98.00 159 LYS A O 1
ATOM 1269 N N . ASN A 1 160 ? 20.327 -0.680 -17.807 1.00 98.06 160 ASN A N 1
ATOM 1270 C CA . ASN A 1 160 ? 20.864 -1.051 -16.496 1.00 98.06 160 ASN A CA 1
ATOM 1271 C C . ASN A 1 160 ? 20.249 -0.207 -15.364 1.00 98.06 160 ASN A C 1
ATOM 1273 O O . ASN A 1 160 ? 19.917 -0.726 -14.298 1.00 98.06 160 ASN A O 1
ATOM 1277 N N . VAL A 1 161 ? 20.043 1.096 -15.596 1.00 97.81 161 VAL A N 1
ATOM 1278 C CA . VAL A 1 161 ? 19.348 1.969 -14.636 1.00 97.81 161 VAL A CA 1
ATOM 1279 C C . VAL A 1 161 ? 17.890 1.539 -14.454 1.00 97.81 161 VAL A C 1
ATOM 1281 O O . VAL A 1 161 ? 17.406 1.524 -13.324 1.00 97.81 161 VAL A O 1
ATOM 1284 N N . MET A 1 162 ? 17.183 1.181 -15.528 1.00 97.25 162 MET A N 1
ATOM 1285 C CA . MET A 1 162 ? 15.797 0.713 -15.442 1.00 97.25 162 MET A CA 1
ATOM 1286 C C . MET A 1 162 ? 15.670 -0.644 -14.754 1.00 97.25 162 MET A C 1
ATOM 1288 O O . MET A 1 162 ? 14.785 -0.791 -13.921 1.00 97.25 162 MET A O 1
ATOM 1292 N N . GLU A 1 163 ? 16.567 -1.591 -15.022 1.00 98.00 163 GLU A N 1
ATOM 1293 C CA . GLU A 1 163 ? 16.596 -2.893 -14.344 1.00 98.00 163 GLU A CA 1
ATOM 1294 C C . GLU A 1 163 ? 16.809 -2.729 -12.839 1.00 98.00 163 GLU A C 1
ATOM 1296 O O . GLU A 1 163 ? 16.080 -3.314 -12.040 1.00 98.00 163 GLU A O 1
ATOM 1301 N N . ASN A 1 164 ? 17.728 -1.848 -12.437 1.00 98.25 164 ASN A N 1
ATOM 1302 C CA . ASN A 1 164 ? 17.927 -1.542 -11.025 1.00 98.25 164 ASN A CA 1
ATOM 1303 C C . ASN A 1 164 ? 16.680 -0.888 -10.398 1.00 98.25 164 ASN A C 1
ATOM 1305 O O . ASN A 1 164 ? 16.247 -1.263 -9.310 1.00 98.25 164 ASN A O 1
ATOM 1309 N N . ARG A 1 165 ? 16.050 0.071 -11.092 1.00 98.00 165 ARG A N 1
ATOM 1310 C CA . ARG A 1 165 ? 14.816 0.713 -10.601 1.00 98.00 165 ARG A CA 1
ATOM 1311 C C . ARG A 1 165 ? 13.653 -0.271 -10.500 1.00 98.00 165 ARG A C 1
ATOM 1313 O O . ARG A 1 165 ? 12.881 -0.156 -9.552 1.00 98.00 165 ARG A O 1
ATOM 1320 N N . LEU A 1 166 ? 13.535 -1.205 -11.442 1.00 97.19 166 LEU A N 1
ATOM 1321 C CA . LEU A 1 166 ? 12.517 -2.250 -11.427 1.00 97.19 166 LEU A CA 1
ATOM 1322 C C . LEU A 1 166 ? 12.728 -3.186 -10.235 1.00 97.19 166 LEU A C 1
ATOM 1324 O O . LEU A 1 166 ? 11.797 -3.385 -9.465 1.00 97.19 166 LEU A O 1
ATOM 1328 N N . SER A 1 167 ? 13.961 -3.641 -10.010 1.00 97.81 167 SER A N 1
ATOM 1329 C CA . SER A 1 167 ? 14.299 -4.486 -8.861 1.00 97.81 167 SER A CA 1
ATOM 1330 C C . SER A 1 167 ? 13.983 -3.803 -7.521 1.00 97.81 167 SER A C 1
ATOM 1332 O O . SER A 1 167 ? 13.346 -4.389 -6.647 1.00 97.81 167 SER A O 1
ATOM 1334 N N . VAL A 1 168 ? 14.331 -2.519 -7.372 1.00 97.81 168 VAL A N 1
ATOM 1335 C CA . VAL A 1 168 ? 13.981 -1.741 -6.169 1.00 97.81 168 VAL A CA 1
ATOM 1336 C C . VAL A 1 168 ? 12.464 -1.570 -6.023 1.00 97.81 168 VAL A C 1
ATOM 1338 O O . VAL A 1 168 ? 11.950 -1.550 -4.904 1.00 97.81 168 VAL A O 1
ATOM 1341 N N . LEU A 1 169 ? 11.730 -1.422 -7.128 1.00 97.06 169 LEU A N 1
ATOM 1342 C CA . LEU A 1 169 ? 10.273 -1.295 -7.108 1.00 97.06 169 LEU A CA 1
ATOM 1343 C C . LEU A 1 169 ? 9.609 -2.606 -6.677 1.00 97.06 169 LEU A C 1
ATOM 1345 O O . LEU A 1 169 ? 8.722 -2.571 -5.829 1.00 97.06 169 LEU A O 1
ATOM 1349 N N . GLU A 1 170 ? 10.069 -3.745 -7.191 1.00 97.94 170 GLU A N 1
ATOM 1350 C CA . GLU A 1 170 ? 9.608 -5.080 -6.788 1.00 97.94 170 GLU A CA 1
ATOM 1351 C C . GLU A 1 170 ? 9.834 -5.330 -5.294 1.00 97.94 170 GLU A C 1
ATOM 1353 O O . GLU A 1 170 ? 8.927 -5.788 -4.590 1.00 97.94 170 GLU A O 1
ATOM 1358 N N . GLN A 1 171 ? 11.007 -4.951 -4.779 1.00 98.00 171 GLN A N 1
ATOM 1359 C CA . GLN A 1 171 ? 11.295 -5.038 -3.350 1.00 98.00 171 GLN A CA 1
ATOM 1360 C C . GLN A 1 171 ? 10.327 -4.170 -2.536 1.00 98.00 171 GLN A C 1
ATOM 1362 O O . GLN A 1 171 ? 9.685 -4.662 -1.613 1.00 98.00 171 GLN A O 1
ATOM 1367 N N . ARG A 1 172 ? 10.140 -2.901 -2.921 1.00 97.75 172 ARG A N 1
ATOM 1368 C CA . ARG A 1 172 ? 9.199 -1.996 -2.240 1.00 97.75 172 ARG A CA 1
ATOM 1369 C C . ARG A 1 172 ? 7.760 -2.493 -2.293 1.00 97.75 172 ARG A C 1
ATOM 1371 O O . ARG A 1 172 ? 7.017 -2.270 -1.345 1.00 97.75 172 ARG A O 1
ATOM 1378 N N . PHE A 1 173 ? 7.354 -3.134 -3.385 1.00 97.75 173 PHE A N 1
ATOM 1379 C CA . PHE A 1 173 ? 6.020 -3.713 -3.508 1.00 97.75 173 PHE A CA 1
ATOM 1380 C C . PHE A 1 173 ? 5.840 -4.902 -2.561 1.00 97.75 173 PHE A C 1
ATOM 1382 O O . PHE A 1 173 ? 4.806 -5.022 -1.907 1.00 97.75 173 PHE A O 1
ATOM 1389 N N . THR A 1 174 ? 6.872 -5.735 -2.430 1.00 97.88 174 THR A N 1
ATOM 1390 C CA . THR A 1 174 ? 6.900 -6.839 -1.463 1.00 97.88 174 THR A CA 1
ATOM 139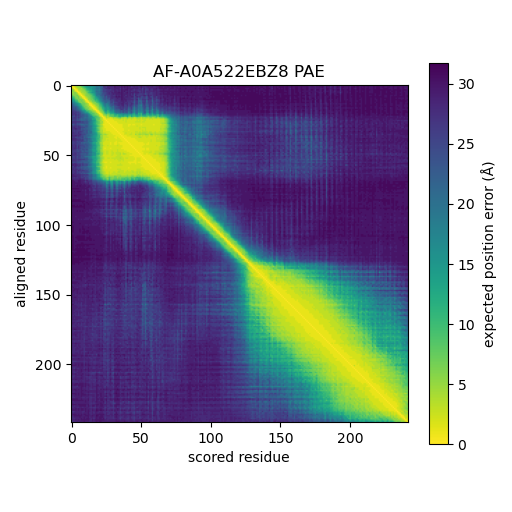1 C C . THR A 1 174 ? 6.833 -6.312 -0.029 1.00 97.88 174 THR A C 1
ATOM 1393 O O . THR A 1 174 ? 6.000 -6.768 0.752 1.00 97.88 174 THR A O 1
ATOM 1396 N N . ASP A 1 175 ? 7.627 -5.292 0.299 1.00 97.88 175 ASP A N 1
ATOM 1397 C CA . ASP A 1 175 ? 7.616 -4.647 1.615 1.00 97.88 175 ASP A CA 1
ATOM 1398 C C . ASP A 1 175 ? 6.264 -3.992 1.924 1.00 97.88 175 ASP A C 1
ATOM 1400 O O . ASP A 1 175 ? 5.749 -4.120 3.034 1.00 97.88 175 ASP A O 1
ATOM 1404 N N . LEU A 1 176 ? 5.657 -3.323 0.938 1.00 97.75 176 LEU A N 1
ATOM 1405 C CA . LEU A 1 176 ? 4.329 -2.724 1.066 1.00 97.75 176 LEU A CA 1
ATOM 1406 C C . LEU A 1 176 ? 3.263 -3.791 1.316 1.00 97.75 176 LEU A C 1
ATOM 1408 O O . LEU A 1 176 ? 2.388 -3.593 2.156 1.00 97.75 176 LEU A O 1
ATOM 1412 N N . LYS A 1 177 ? 3.345 -4.926 0.616 1.00 97.62 177 LYS A N 1
ATOM 1413 C CA . LYS A 1 177 ? 2.444 -6.054 0.839 1.00 97.62 177 LYS A CA 1
ATOM 1414 C C . LYS A 1 177 ? 2.577 -6.597 2.262 1.00 97.62 177 LYS A C 1
ATOM 1416 O O . LYS A 1 177 ? 1.557 -6.778 2.917 1.00 97.62 177 LYS A O 1
ATOM 1421 N N . MET A 1 178 ? 3.801 -6.794 2.755 1.00 97.75 178 MET A N 1
ATOM 1422 C CA . MET A 1 178 ? 4.026 -7.247 4.134 1.00 97.75 178 MET A CA 1
ATOM 1423 C C . MET A 1 178 ? 3.454 -6.255 5.155 1.00 97.75 178 MET A C 1
ATOM 1425 O O . MET A 1 178 ? 2.707 -6.655 6.040 1.00 97.75 178 MET A O 1
ATOM 1429 N N . GLN A 1 179 ? 3.713 -4.953 4.987 1.00 97.50 179 GLN A N 1
ATOM 1430 C CA . GLN A 1 179 ? 3.166 -3.914 5.870 1.00 97.50 179 GLN A CA 1
ATOM 1431 C C . GLN A 1 179 ? 1.634 -3.851 5.835 1.00 97.50 179 GLN A C 1
ATOM 1433 O O . GLN A 1 179 ? 1.005 -3.599 6.860 1.00 97.50 179 GLN A O 1
ATOM 1438 N N . PHE A 1 180 ? 1.021 -4.066 4.669 1.00 97.75 180 PHE A N 1
ATOM 1439 C CA . PHE A 1 180 ? -0.432 -4.117 4.527 1.00 97.75 180 PHE A CA 1
ATOM 1440 C C . PHE A 1 180 ? -1.032 -5.346 5.217 1.00 97.75 180 PHE A C 1
ATOM 1442 O O . PHE A 1 180 ? -2.046 -5.227 5.903 1.00 97.75 180 PHE A O 1
ATOM 1449 N N . ASP A 1 181 ? -0.394 -6.509 5.076 1.00 97.38 181 ASP A N 1
ATOM 1450 C CA . ASP A 1 181 ? -0.815 -7.741 5.742 1.00 97.38 181 ASP A CA 1
ATOM 1451 C C . ASP A 1 181 ? -0.694 -7.595 7.278 1.00 97.38 181 ASP A C 1
ATOM 1453 O O . ASP A 1 181 ? -1.632 -7.934 8.006 1.00 97.38 181 ASP A O 1
ATOM 1457 N N . ASP A 1 182 ? 0.388 -6.981 7.771 1.00 97.62 182 ASP A N 1
ATOM 1458 C CA . ASP A 1 182 ? 0.578 -6.660 9.193 1.00 97.62 182 ASP A CA 1
ATOM 1459 C C . ASP A 1 182 ? -0.448 -5.642 9.709 1.00 97.62 182 ASP A C 1
ATOM 1461 O O . ASP A 1 182 ? -1.001 -5.806 10.800 1.00 97.62 182 ASP A O 1
ATOM 1465 N N . LEU A 1 183 ? -0.745 -4.601 8.924 1.00 97.31 183 LEU A N 1
ATOM 1466 C CA . LEU A 1 183 ? -1.757 -3.605 9.265 1.00 97.31 183 LEU A CA 1
ATOM 1467 C C . LEU A 1 183 ? -3.146 -4.240 9.350 1.00 97.31 183 LEU A C 1
ATOM 1469 O O . LEU A 1 183 ? -3.859 -4.007 10.322 1.00 97.31 183 LEU A O 1
ATOM 1473 N N . ASN A 1 184 ? -3.528 -5.053 8.365 1.00 95.94 184 ASN A N 1
ATOM 1474 C CA . ASN A 1 184 ? -4.817 -5.743 8.368 1.00 95.94 184 ASN A CA 1
ATOM 1475 C C . ASN A 1 184 ? -4.948 -6.670 9.569 1.00 95.94 184 ASN A C 1
ATOM 1477 O O . ASN A 1 184 ? -5.991 -6.679 10.221 1.00 95.94 184 ASN A O 1
ATOM 1481 N N . LYS A 1 185 ? -3.884 -7.407 9.897 1.00 97.19 185 LYS A N 1
ATOM 1482 C CA . LYS A 1 185 ? -3.850 -8.236 11.098 1.00 97.19 185 LYS A CA 1
ATOM 1483 C C . LYS A 1 185 ? -4.022 -7.390 12.360 1.00 97.19 185 LYS A C 1
ATOM 1485 O O . LYS A 1 185 ? -4.889 -7.690 13.172 1.00 97.19 185 LYS A O 1
ATOM 1490 N N . GLY A 1 186 ? -3.273 -6.295 12.488 1.00 97.31 186 GLY A N 1
ATOM 1491 C CA . GLY A 1 186 ? -3.387 -5.384 13.627 1.00 97.31 186 GLY A CA 1
ATOM 1492 C C . GLY A 1 186 ? -4.775 -4.745 13.760 1.00 97.31 186 GLY A C 1
ATOM 1493 O O . GLY A 1 186 ? -5.277 -4.601 14.872 1.00 97.31 186 GLY A O 1
ATOM 1494 N N . ILE A 1 187 ? -5.423 -4.396 12.643 1.00 95.88 187 ILE A N 1
ATOM 1495 C CA . ILE A 1 187 ? -6.796 -3.873 12.626 1.00 95.88 187 ILE A CA 1
ATOM 1496 C C . ILE A 1 187 ? -7.795 -4.950 13.057 1.00 95.88 187 ILE A C 1
ATOM 1498 O O . ILE A 1 187 ? -8.666 -4.657 13.873 1.00 95.88 187 ILE A O 1
ATOM 1502 N N . LEU A 1 188 ? -7.668 -6.182 12.556 1.00 95.81 188 LEU A N 1
ATOM 1503 C CA . LEU A 1 188 ? -8.535 -7.298 12.948 1.00 95.81 188 LEU A CA 1
ATOM 1504 C C . LEU A 1 188 ? -8.394 -7.629 14.436 1.00 95.81 188 LEU A C 1
ATOM 1506 O O . LEU A 1 188 ? -9.404 -7.778 15.120 1.00 95.81 188 LEU A O 1
ATOM 1510 N N . ASP A 1 189 ? -7.166 -7.659 14.956 1.00 97.06 189 ASP A N 1
ATOM 1511 C CA . ASP A 1 189 ? -6.903 -7.886 16.380 1.00 97.06 189 ASP A CA 1
ATOM 1512 C C . ASP A 1 189 ? -7.525 -6.768 17.236 1.00 97.06 189 ASP A C 1
ATOM 1514 O O . ASP A 1 189 ? -8.198 -7.036 18.233 1.00 97.06 189 ASP A O 1
ATOM 1518 N N . LYS A 1 190 ? -7.382 -5.501 16.819 1.00 96.75 190 LYS A N 1
ATOM 1519 C CA . LYS A 1 190 ? -8.002 -4.359 17.513 1.00 96.75 190 LYS A CA 1
ATOM 1520 C C . LYS A 1 190 ? -9.523 -4.366 17.435 1.00 96.75 190 LYS A C 1
ATOM 1522 O O . LYS A 1 190 ? -10.172 -3.974 18.402 1.00 96.75 190 LYS A O 1
ATOM 1527 N N . MET A 1 191 ? -10.094 -4.808 16.321 1.00 95.44 191 MET A N 1
ATOM 1528 C CA . MET A 1 191 ? -11.538 -4.962 16.173 1.00 95.44 191 MET A CA 1
ATOM 1529 C C . MET A 1 191 ? -12.065 -6.076 17.084 1.00 95.44 191 MET A C 1
ATOM 1531 O O . MET A 1 191 ? -13.050 -5.862 17.781 1.00 95.44 191 MET A O 1
ATOM 1535 N N . ALA A 1 192 ? -11.364 -7.210 17.171 1.00 95.12 192 ALA A N 1
ATOM 1536 C CA . ALA A 1 192 ? -11.713 -8.290 18.092 1.00 95.12 192 ALA A CA 1
ATOM 1537 C C . ALA A 1 192 ? -11.623 -7.852 19.567 1.00 95.12 192 ALA A C 1
ATOM 1539 O O . ALA A 1 192 ? -12.523 -8.139 20.358 1.00 95.12 192 ALA A O 1
ATOM 1540 N N . GLU A 1 193 ? -10.577 -7.106 19.945 1.00 95.75 193 GLU A N 1
ATOM 1541 C CA . GLU A 1 193 ? -10.476 -6.488 21.276 1.00 95.75 193 GLU A CA 1
ATOM 1542 C C . GLU A 1 193 ? -11.636 -5.515 21.541 1.00 95.75 193 GLU A C 1
ATOM 1544 O O . GLU A 1 193 ? -12.188 -5.484 22.642 1.00 95.75 193 GLU A O 1
ATOM 1549 N N . TYR A 1 194 ? -12.015 -4.715 20.543 1.00 96.31 194 TYR A N 1
ATOM 1550 C CA . TYR A 1 194 ? -13.112 -3.758 20.653 1.00 96.31 194 TYR A CA 1
ATOM 1551 C C . TYR A 1 194 ? -14.466 -4.452 20.832 1.00 96.31 194 TYR A C 1
ATOM 1553 O O . TYR A 1 194 ? -15.218 -4.079 21.734 1.00 96.31 194 TYR A O 1
ATOM 1561 N N . ASP A 1 195 ? -14.742 -5.503 20.060 1.00 96.38 195 ASP A N 1
ATOM 1562 C CA . ASP A 1 195 ? -15.946 -6.325 20.201 1.00 96.38 195 ASP A CA 1
ATOM 1563 C C . ASP A 1 195 ? -16.021 -6.954 21.597 1.00 96.38 195 ASP A C 1
ATOM 1565 O O . ASP A 1 195 ? -17.053 -6.871 22.269 1.00 96.38 195 ASP A O 1
ATOM 1569 N N . GLN A 1 196 ? -14.909 -7.505 22.094 1.00 96.69 196 GLN A N 1
ATOM 1570 C CA . GLN A 1 196 ? -14.850 -8.055 23.448 1.00 96.69 196 GLN A CA 1
ATOM 1571 C C . GLN A 1 196 ? -15.104 -6.979 24.513 1.00 96.69 196 GLN A C 1
ATOM 1573 O O . GLN A 1 196 ? -15.837 -7.215 25.477 1.00 96.69 196 GLN A O 1
ATOM 1578 N N . ASN A 1 197 ? -14.534 -5.785 24.342 1.00 96.06 197 ASN A N 1
ATOM 1579 C CA . ASN A 1 197 ? -14.761 -4.664 25.248 1.00 96.06 197 ASN A CA 1
ATOM 1580 C C . ASN A 1 197 ? -16.224 -4.207 25.230 1.00 96.06 197 ASN A C 1
ATOM 1582 O O . ASN A 1 197 ? -16.781 -3.953 26.295 1.00 96.06 197 ASN A O 1
ATOM 1586 N N . ILE A 1 198 ? -16.879 -4.166 24.066 1.00 95.56 198 ILE A N 1
ATOM 1587 C CA . ILE A 1 198 ? -18.315 -3.868 23.966 1.00 95.56 198 ILE A CA 1
ATOM 1588 C C . ILE A 1 198 ? -19.143 -4.916 24.712 1.00 95.56 198 ILE A C 1
ATOM 1590 O O . ILE A 1 198 ? -20.064 -4.552 25.444 1.00 95.56 198 ILE A O 1
ATOM 1594 N N . VAL A 1 199 ? -18.821 -6.205 24.574 1.00 96.38 199 VAL A N 1
ATOM 1595 C CA . VAL A 1 199 ? -19.521 -7.283 25.295 1.00 96.38 199 VAL A CA 1
ATOM 1596 C C . VAL A 1 199 ? -19.350 -7.136 26.811 1.00 96.38 199 VAL A C 1
ATOM 1598 O O . VAL A 1 199 ? -20.323 -7.257 27.566 1.00 96.38 199 VAL A O 1
ATOM 1601 N N . ASN A 1 200 ? -18.135 -6.827 27.268 1.00 95.94 200 ASN A N 1
ATOM 1602 C CA . ASN A 1 200 ? -17.847 -6.594 28.683 1.00 95.94 200 ASN A CA 1
ATOM 1603 C C . ASN A 1 200 ? -18.630 -5.384 29.213 1.00 95.94 200 ASN A C 1
ATOM 1605 O O . ASN A 1 200 ? -19.329 -5.501 30.219 1.00 95.94 200 ASN A O 1
ATOM 1609 N N . VAL A 1 201 ? -18.603 -4.260 28.490 1.00 96.50 201 VAL A N 1
ATOM 1610 C CA . VAL A 1 201 ? -19.374 -3.054 28.826 1.00 96.50 201 VAL A CA 1
ATOM 1611 C C . VAL A 1 201 ? -20.876 -3.350 28.845 1.00 96.50 201 VAL A C 1
ATOM 1613 O O . VAL A 1 201 ? -21.568 -2.931 29.766 1.00 96.50 201 VAL A O 1
ATOM 1616 N N . GLY A 1 202 ? -21.399 -4.128 27.895 1.00 95.44 202 GLY A N 1
ATOM 1617 C CA . GLY A 1 202 ? -22.800 -4.557 27.897 1.00 95.44 202 GLY A CA 1
ATOM 1618 C C . GLY A 1 202 ? -23.166 -5.376 29.140 1.00 95.44 202 GLY A C 1
ATOM 1619 O O . GLY A 1 202 ? -24.254 -5.221 29.699 1.00 95.44 202 GLY A O 1
ATOM 1620 N N . THR A 1 203 ? -22.237 -6.203 29.620 1.00 97.25 203 THR A N 1
ATOM 1621 C CA . THR A 1 203 ? -22.406 -6.988 30.850 1.00 97.25 203 THR A CA 1
ATOM 1622 C C . THR A 1 203 ? -22.405 -6.093 32.091 1.00 97.25 203 THR A C 1
ATOM 1624 O O . THR A 1 203 ? -23.278 -6.238 32.949 1.00 97.25 203 THR A O 1
ATOM 1627 N N . GLU A 1 204 ? -21.484 -5.132 32.174 1.00 96.06 204 GLU A N 1
ATOM 1628 C CA . GLU A 1 204 ? -21.432 -4.149 33.263 1.00 96.06 204 GLU A CA 1
ATOM 1629 C C . GLU A 1 204 ? -22.673 -3.252 33.292 1.00 96.06 204 GLU A C 1
ATOM 1631 O O . GLU A 1 204 ? -23.263 -3.053 34.354 1.00 96.06 204 GLU A O 1
ATOM 1636 N N . ILE A 1 205 ? -23.130 -2.775 32.130 1.00 96.69 205 ILE A N 1
ATOM 1637 C CA . ILE A 1 205 ? -24.360 -1.983 32.005 1.00 96.69 205 ILE A CA 1
ATOM 1638 C C . ILE A 1 205 ? -25.562 -2.788 32.499 1.00 96.69 205 ILE A C 1
ATOM 1640 O O . ILE A 1 205 ? -26.378 -2.263 33.254 1.00 96.69 205 ILE A O 1
ATOM 1644 N N . LYS A 1 206 ? -25.658 -4.075 32.149 1.00 97.00 206 LYS A N 1
ATOM 1645 C CA . LYS A 1 206 ? -26.735 -4.950 32.629 1.00 97.00 206 LYS A CA 1
ATOM 1646 C C . LYS A 1 206 ? -26.665 -5.182 34.140 1.00 97.00 206 LYS A C 1
ATOM 1648 O O . LYS A 1 206 ? -27.695 -5.222 34.812 1.00 97.00 206 LYS A O 1
ATOM 1653 N N . ALA A 1 207 ? -25.466 -5.319 34.701 1.00 97.19 207 ALA A N 1
ATOM 1654 C CA . ALA A 1 207 ? -25.289 -5.409 36.148 1.00 97.19 207 ALA A CA 1
ATOM 1655 C C . ALA A 1 207 ? -25.718 -4.104 36.842 1.00 97.19 207 ALA A C 1
ATOM 1657 O O . ALA A 1 207 ? -26.454 -4.146 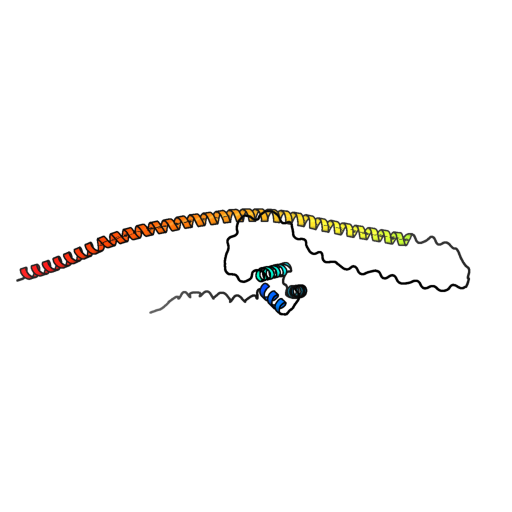37.830 1.00 97.19 207 ALA A O 1
ATOM 1658 N N . MET A 1 208 ? -25.337 -2.946 36.294 1.00 94.56 208 MET A N 1
ATOM 1659 C CA . MET A 1 208 ? -25.802 -1.640 36.765 1.00 94.56 208 MET A CA 1
ATOM 1660 C C . MET A 1 208 ? -27.321 -1.502 36.667 1.00 94.56 208 MET A C 1
ATOM 1662 O O . MET A 1 208 ? -27.938 -1.032 37.618 1.00 94.56 208 MET A O 1
ATOM 1666 N N . GLU A 1 209 ? -27.936 -1.942 35.571 1.00 96.06 209 GLU A N 1
ATOM 1667 C CA . GLU A 1 209 ? -29.391 -1.956 35.398 1.00 96.06 209 GLU A CA 1
ATOM 1668 C C . GLU A 1 209 ? -30.066 -2.762 36.518 1.00 96.06 209 GLU A C 1
ATOM 1670 O O . GLU A 1 209 ? -31.009 -2.291 37.153 1.00 96.06 209 GLU A O 1
ATOM 1675 N N . GLN A 1 210 ? -29.547 -3.950 36.837 1.00 96.38 210 GLN A N 1
ATOM 1676 C CA . GLN A 1 210 ? -30.061 -4.765 37.940 1.00 96.38 210 GLN A CA 1
ATOM 1677 C C . GLN A 1 210 ? -29.902 -4.084 39.302 1.00 96.38 210 GLN A C 1
ATOM 1679 O O . GLN A 1 210 ? -30.798 -4.176 40.145 1.00 96.38 210 GLN A O 1
ATOM 1684 N N . VAL A 1 211 ? -28.775 -3.409 39.533 1.00 95.19 211 VAL A N 1
ATOM 1685 C CA . VAL A 1 211 ? -28.546 -2.629 40.754 1.00 95.19 211 VAL A CA 1
ATOM 1686 C C . VAL A 1 211 ? -29.545 -1.474 40.834 1.00 95.19 211 VAL A C 1
ATOM 1688 O O . VAL A 1 211 ? -30.207 -1.324 41.859 1.00 95.19 211 VAL A O 1
ATOM 1691 N N . PHE A 1 212 ? -29.744 -0.723 39.749 1.00 95.56 212 PHE A N 1
ATOM 1692 C CA . PHE A 1 212 ? -30.752 0.335 39.667 1.00 95.56 212 PHE A CA 1
ATOM 1693 C C . PHE A 1 212 ? -32.162 -0.193 39.943 1.00 95.56 212 PHE A C 1
ATOM 1695 O O . PHE A 1 212 ? -32.871 0.381 40.768 1.00 95.56 212 PHE A O 1
ATOM 1702 N N . ASN A 1 213 ? -32.541 -1.326 39.351 1.00 96.56 213 ASN A N 1
ATOM 1703 C CA . ASN A 1 213 ? -33.844 -1.958 39.573 1.00 96.56 213 ASN A CA 1
ATOM 1704 C C . ASN A 1 213 ? -34.076 -2.363 41.039 1.00 96.56 213 ASN A C 1
ATOM 1706 O O . ASN A 1 213 ? -35.212 -2.333 41.505 1.00 96.56 213 ASN A O 1
ATOM 1710 N N . LYS A 1 214 ? -33.023 -2.708 41.793 1.00 95.50 214 LYS A N 1
ATOM 1711 C CA . LYS A 1 214 ? -33.111 -3.001 43.239 1.00 95.50 214 LYS A CA 1
ATOM 1712 C C . LYS A 1 214 ? -33.107 -1.737 44.105 1.00 95.50 214 LYS A C 1
ATOM 1714 O O . LYS A 1 214 ? -33.745 -1.693 45.158 1.00 95.50 214 LYS A O 1
ATOM 1719 N N . ILE A 1 215 ? -32.383 -0.709 43.673 1.00 95.56 215 ILE A N 1
ATOM 1720 C CA . ILE A 1 215 ? -32.195 0.537 44.419 1.00 95.56 215 ILE A CA 1
ATOM 1721 C C . ILE A 1 215 ? -33.413 1.465 44.284 1.00 95.56 215 ILE A C 1
ATOM 1723 O O . ILE A 1 215 ? -33.802 2.081 45.275 1.00 95.56 215 ILE A O 1
ATOM 1727 N N . LEU A 1 216 ? -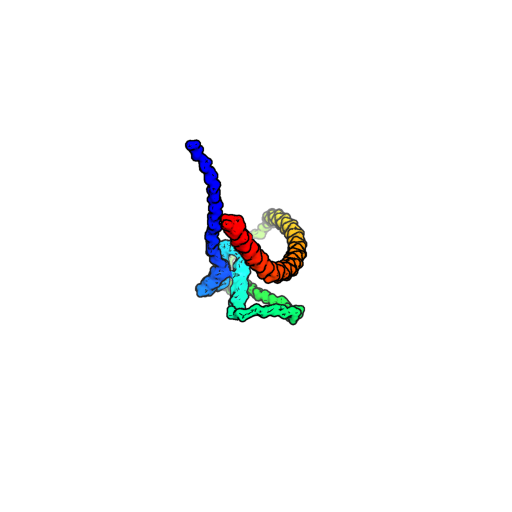34.052 1.540 43.110 1.00 96.50 216 LEU A N 1
ATOM 1728 C CA . LEU A 1 216 ? -35.206 2.418 42.864 1.00 96.50 216 LEU A CA 1
ATOM 1729 C C . LEU A 1 216 ? -36.384 2.179 43.835 1.00 96.50 216 LEU A C 1
ATOM 1731 O O . LEU A 1 216 ? -36.879 3.162 44.400 1.00 96.50 216 LEU A O 1
ATOM 1735 N N . PRO A 1 217 ? -36.819 0.929 44.105 1.00 95.31 217 PRO A N 1
ATOM 1736 C CA . PRO A 1 217 ? -37.849 0.661 45.107 1.00 95.31 217 PRO A CA 1
ATOM 1737 C C . PRO A 1 217 ? -37.409 1.091 46.506 1.00 95.31 217 PRO A C 1
ATOM 1739 O O . PRO A 1 217 ? -38.148 1.797 47.182 1.00 95.31 217 PRO A O 1
ATOM 1742 N N . THR A 1 218 ? -36.174 0.759 46.896 1.00 94.25 218 THR A N 1
ATOM 1743 C CA . THR A 1 218 ? -35.616 1.099 48.215 1.00 94.25 218 THR A CA 1
ATOM 1744 C C . THR A 1 218 ? -35.573 2.616 48.436 1.00 94.25 218 THR A C 1
ATOM 1746 O O . THR A 1 218 ? -35.972 3.101 49.490 1.00 94.25 218 THR A O 1
ATOM 1749 N N . PHE A 1 219 ? -35.153 3.399 47.434 1.00 93.62 219 PHE A N 1
ATOM 1750 C CA . PHE A 1 219 ? -35.207 4.864 47.512 1.00 93.62 219 PHE A CA 1
ATOM 1751 C C . PHE A 1 219 ? -36.639 5.384 47.608 1.00 93.62 219 PHE A C 1
ATOM 1753 O O . PHE A 1 219 ? -36.896 6.303 48.381 1.00 93.62 219 PHE A O 1
ATOM 1760 N N . THR A 1 220 ? -37.566 4.808 46.842 1.00 95.31 220 THR A N 1
ATOM 1761 C CA . THR A 1 220 ? -38.979 5.212 46.861 1.00 95.31 220 THR A CA 1
ATOM 1762 C C . THR A 1 220 ? -39.603 4.941 48.232 1.00 95.31 220 THR A C 1
ATOM 1764 O O . THR A 1 220 ? -40.278 5.811 48.781 1.00 95.31 220 THR A O 1
ATOM 1767 N N . GLU A 1 221 ? -39.332 3.776 48.820 1.00 95.44 221 GLU A N 1
ATOM 1768 C CA . GLU A 1 221 ? -39.756 3.397 50.171 1.00 95.44 221 GLU A CA 1
ATOM 1769 C C . GLU A 1 221 ? -39.180 4.364 51.216 1.00 95.44 221 GLU A C 1
ATOM 1771 O O . GLU A 1 221 ? -39.939 4.992 51.955 1.00 95.44 221 GLU A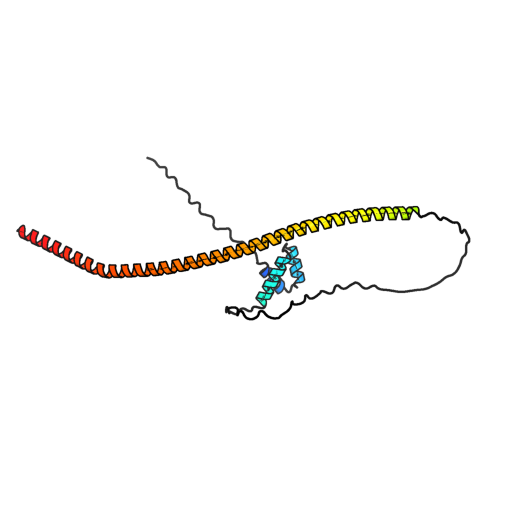 O 1
ATOM 1776 N N . ASN A 1 222 ? -37.864 4.603 51.188 1.00 95.12 222 ASN A N 1
ATOM 1777 C CA . ASN A 1 222 ? -37.184 5.512 52.115 1.00 95.12 222 ASN A CA 1
ATOM 1778 C C . ASN A 1 222 ? -37.713 6.953 52.023 1.00 95.12 222 ASN A C 1
ATOM 1780 O O . ASN A 1 222 ? -37.918 7.608 53.044 1.00 95.12 222 ASN A O 1
ATOM 1784 N N . ILE A 1 223 ? -37.963 7.465 50.812 1.00 95.69 223 ILE A N 1
ATOM 1785 C CA . ILE A 1 223 ? -38.544 8.802 50.610 1.00 95.69 223 ILE A CA 1
ATOM 1786 C C . ILE A 1 223 ? -39.973 8.856 51.168 1.00 95.69 223 ILE A C 1
ATOM 1788 O O . ILE A 1 223 ? -40.341 9.834 51.825 1.00 95.69 223 ILE A O 1
ATOM 1792 N N . ASN A 1 224 ? -40.774 7.809 50.953 1.00 94.88 224 ASN A N 1
ATOM 1793 C CA . ASN A 1 224 ? -42.132 7.720 51.488 1.00 94.88 224 ASN A CA 1
ATOM 1794 C C . ASN A 1 224 ? -42.147 7.651 53.025 1.00 94.88 224 ASN A C 1
ATOM 1796 O O . ASN A 1 224 ? -42.977 8.308 53.662 1.00 94.88 224 ASN A O 1
ATOM 1800 N N . GLU A 1 225 ? -41.224 6.909 53.638 1.00 95.38 225 GLU A N 1
ATOM 1801 C CA . GLU A 1 225 ? -41.043 6.881 55.093 1.00 95.38 225 GLU A CA 1
ATOM 1802 C C . GLU A 1 225 ? -40.619 8.244 55.641 1.00 95.38 225 GLU A C 1
ATOM 1804 O O . GLU A 1 225 ? -41.217 8.736 56.602 1.00 95.38 225 GLU A O 1
ATOM 1809 N N . LEU A 1 226 ? -39.659 8.911 54.994 1.00 95.06 226 LEU A N 1
ATOM 1810 C CA . LEU A 1 226 ? -39.202 10.244 55.388 1.00 95.06 226 LEU A CA 1
ATOM 1811 C C . LEU A 1 226 ? -40.339 11.276 55.306 1.00 95.06 226 LEU A C 1
ATOM 1813 O O . LEU A 1 226 ? -40.508 12.110 56.204 1.00 95.06 226 LEU A O 1
ATOM 1817 N N . ALA A 1 227 ? -41.169 11.189 54.262 1.00 94.06 227 ALA A N 1
ATOM 1818 C CA . ALA A 1 227 ? -42.361 12.013 54.107 1.00 94.06 227 ALA A CA 1
ATOM 1819 C C . ALA A 1 227 ? -43.383 11.758 55.233 1.00 94.06 227 ALA A C 1
ATOM 1821 O O . ALA A 1 227 ? -43.954 12.709 55.781 1.00 94.06 227 ALA A O 1
ATOM 1822 N N . ARG A 1 228 ? -43.583 10.494 55.635 1.00 95.00 228 ARG A N 1
ATOM 1823 C CA . ARG A 1 228 ? -44.450 10.116 56.767 1.00 95.00 228 ARG A CA 1
ATOM 1824 C C . ARG A 1 228 ? -43.911 10.616 58.108 1.00 95.00 228 ARG A C 1
ATOM 1826 O O . ARG A 1 228 ? -44.672 11.241 58.846 1.00 95.00 228 ARG A O 1
ATOM 1833 N N . LEU A 1 229 ? -42.626 10.412 58.397 1.00 94.50 229 LEU A N 1
ATOM 1834 C CA . LEU A 1 229 ? -41.960 10.903 59.612 1.00 94.50 229 LEU A CA 1
ATOM 1835 C C . LEU A 1 229 ? -42.058 12.424 59.726 1.00 94.50 229 LEU A C 1
ATOM 1837 O O . LEU A 1 229 ? -42.420 12.953 60.776 1.00 94.50 229 LEU A O 1
ATOM 1841 N N . THR A 1 230 ? -41.823 13.135 58.623 1.00 93.88 230 THR A N 1
ATOM 1842 C CA . THR A 1 230 ? -41.963 14.596 58.572 1.00 93.88 230 THR A CA 1
ATOM 1843 C C . THR A 1 230 ? -43.401 15.031 58.867 1.00 93.88 230 THR A C 1
ATOM 1845 O O . THR A 1 230 ? -43.623 15.997 59.602 1.00 93.88 230 THR A O 1
ATOM 1848 N N . LYS A 1 231 ? -44.401 14.319 58.328 1.00 93.75 231 LYS A N 1
ATOM 1849 C CA . LYS A 1 231 ? -45.822 14.599 58.588 1.00 93.75 231 LYS A CA 1
ATOM 1850 C C . LYS A 1 231 ? -46.199 14.355 60.053 1.00 93.75 231 LYS A C 1
ATOM 1852 O O . LYS A 1 231 ? -46.873 15.201 60.641 1.00 93.75 231 LYS A O 1
ATOM 1857 N N . GLN A 1 232 ? -45.745 13.247 60.641 1.00 93.69 232 GLN A N 1
ATOM 1858 C CA . GLN A 1 232 ? -45.963 12.929 62.056 1.00 93.69 232 GLN A CA 1
ATOM 1859 C C . GLN A 1 232 ? -45.306 13.967 62.972 1.00 93.69 232 GLN A C 1
ATOM 1861 O O . GLN A 1 232 ? -45.976 14.508 63.847 1.00 93.69 232 GLN A O 1
ATOM 1866 N N . MET A 1 233 ? -44.043 14.333 62.719 1.00 91.56 233 MET A N 1
ATOM 1867 C CA . MET A 1 233 ? -43.354 15.382 63.479 1.00 91.56 233 MET A CA 1
ATOM 1868 C C . MET A 1 233 ? -44.114 16.711 63.446 1.00 91.56 233 MET A C 1
ATOM 1870 O O . MET A 1 233 ? -44.292 17.338 64.489 1.00 91.56 233 MET A O 1
ATOM 1874 N N . LYS A 1 234 ? -44.620 17.125 62.275 1.00 89.62 234 LYS A N 1
ATOM 1875 C CA . LYS A 1 234 ? -45.445 18.338 62.162 1.00 89.62 234 LYS A CA 1
ATOM 1876 C C . LYS A 1 234 ? -46.728 18.251 63.000 1.00 89.62 234 LYS A C 1
ATOM 1878 O O . LYS A 1 234 ? -47.066 19.227 63.662 1.00 89.62 234 LYS A O 1
ATOM 1883 N N . GLN A 1 235 ? -47.412 17.102 63.017 1.00 90.75 235 GLN A N 1
ATOM 1884 C CA . GLN A 1 235 ? -48.627 16.898 63.822 1.00 90.75 235 GLN A CA 1
ATOM 1885 C C . GLN A 1 235 ? -48.352 16.939 65.333 1.00 90.75 235 GLN A C 1
ATOM 1887 O O . GLN A 1 235 ? -49.058 17.639 66.063 1.00 90.75 235 GLN A O 1
ATOM 1892 N N . THR A 1 236 ? -47.311 16.251 65.808 1.00 89.06 236 THR A N 1
ATOM 1893 C CA . THR A 1 236 ? -46.929 16.267 67.229 1.00 89.06 236 THR A CA 1
ATOM 1894 C C . THR A 1 236 ? -46.534 17.672 67.683 1.00 89.06 236 THR A C 1
ATOM 1896 O O . THR A 1 236 ? -46.936 18.112 68.758 1.00 89.06 236 THR A O 1
ATOM 1899 N N . GLN A 1 237 ? -45.826 18.425 66.836 1.00 83.12 237 GLN A N 1
ATOM 1900 C CA . GLN A 1 237 ? -45.439 19.804 67.134 1.00 83.12 237 GLN A CA 1
ATOM 1901 C C . GLN A 1 237 ? -46.649 20.754 67.222 1.00 83.12 237 GLN A C 1
ATOM 1903 O O . GLN A 1 237 ? -46.636 21.691 68.017 1.00 83.12 237 GLN A O 1
ATOM 1908 N N . THR A 1 238 ? -47.719 20.510 66.455 1.00 78.38 238 THR A N 1
ATOM 1909 C CA . THR A 1 238 ? -48.983 21.255 66.599 1.00 78.38 238 THR A CA 1
ATOM 1910 C C . THR A 1 238 ? -49.802 20.857 67.829 1.00 78.38 238 THR A C 1
ATOM 1912 O O . THR A 1 238 ? -50.520 21.702 68.355 1.00 78.38 238 THR A O 1
ATOM 1915 N N . LEU A 1 239 ? -49.693 19.613 68.310 1.00 72.81 239 LEU A N 1
ATOM 1916 C CA . LEU A 1 239 ? -50.386 19.143 69.519 1.00 72.81 239 LEU A CA 1
ATOM 1917 C C . LEU A 1 239 ? -49.741 19.665 70.807 1.00 72.81 239 LEU A C 1
ATOM 1919 O O . LEU A 1 239 ? -50.462 19.979 71.740 1.00 72.81 239 LEU A O 1
ATOM 1923 N N . GLN A 1 240 ? -48.413 19.816 70.848 1.00 69.44 240 GLN A N 1
ATOM 1924 C CA . GLN A 1 240 ? -47.713 20.399 72.005 1.00 69.44 240 GLN A CA 1
ATOM 1925 C C . GLN A 1 240 ? -47.856 21.928 72.123 1.00 69.44 240 GLN A C 1
ATOM 1927 O O . GLN A 1 240 ? -47.466 22.502 73.134 1.00 69.44 240 GLN A O 1
ATOM 1932 N N . LYS A 1 241 ? -48.372 22.605 71.088 1.00 62.81 241 LYS A N 1
ATOM 1933 C CA . LYS A 1 241 ? -48.626 24.058 71.093 1.00 62.81 241 LYS A CA 1
ATOM 1934 C C . LYS A 1 241 ? -50.069 24.431 71.466 1.00 62.81 241 LYS A C 1
ATOM 1936 O O . LYS A 1 241 ? -50.390 25.618 71.450 1.00 62.81 241 LYS A O 1
ATOM 1941 N N . LYS A 1 242 ? -50.925 23.448 71.751 1.00 49.41 242 LYS A N 1
ATOM 1942 C CA . LYS A 1 242 ? -52.271 23.632 72.308 1.00 49.41 242 LYS A CA 1
ATOM 1943 C C . LYS A 1 242 ? -52.264 23.289 73.787 1.00 49.41 242 LYS A C 1
ATOM 1945 O O . LYS A 1 242 ? -53.031 23.956 74.510 1.00 49.41 242 LYS A O 1
#

Solvent-accessible surface area (backbone atoms only — not comparable to full-atom values): 15350 Å² total; per-residue (Å²): 141,78,92,85,85,82,81,81,76,80,80,74,76,74,77,79,77,79,77,74,80,70,76,48,70,50,57,53,51,53,52,44,46,75,71,69,50,51,70,72,57,50,52,55,54,41,45,75,74,68,50,53,70,68,60,55,52,52,33,51,51,52,49,55,54,56,67,69,52,65,99,65,96,72,92,73,81,85,76,94,80,83,91,77,91,80,81,84,83,80,80,86,80,79,83,76,86,76,89,78,88,82,88,83,79,93,81,90,85,83,92,82,90,82,92,78,92,81,76,96,71,91,73,98,74,70,68,69,65,57,53,53,51,48,52,52,48,51,53,51,51,50,55,51,48,53,52,48,52,53,51,51,53,51,51,51,53,50,49,54,52,48,52,53,53,48,55,54,47,54,50,50,51,52,53,49,49,52,52,49,53,52,48,52,49,53,50,50,54,51,48,53,52,47,53,52,48,51,54,51,51,53,50,51,50,51,52,49,50,54,50,47,65,6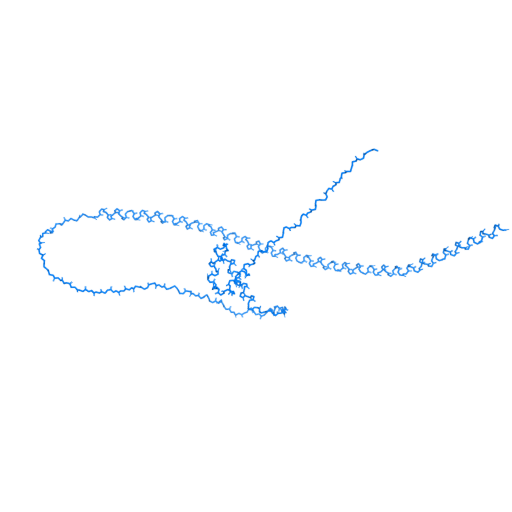0,44,54,56,53,50,52,51,50,52,53,50,51,53,48,52,52,51,50,53,54,52,54,58,58,59,78,72,108

pLDDT: mean 76.33, std 22.94, range [34.06, 98.25]

Mean predicted aligned error: 22.15 Å

Sequence (242 aa):
MALFGMGKKEQQAAPPPPQSAEVSLVDEIRRMQSQGMQNPQIVQQLQRQGYKTYQIFDAFNMIDIAGKAGPTDQPVPPDPEMLAQQGPPGYPQQQMMQPGMQQQQQQMVPAQMMQDDSQYEELEQAPEEEEQIEELVEAIVEEKWEELVRNVNKVIAWKNVMENRLSVLEQRFTDLKMQFDDLNKGILDKMAEYDQNIVNVGTEIKAMEQVFNKILPTFTENINELARLTKQMKQTQTLQKK